Protein 4LQC (pdb70)

Foldseek 3Di:
DFAEEEAEAPVCCVPLVVLLVVLLVVVVGGYDYVVRHDAQVDDLVVSQVVVVVVHQAYEYEAEPNVVVSPHDLVCQLPVDNHYAYEYEHADLVRSCVRYVNNSPDDHHYCVVDPSNVVSVVSNVVVVVD/DFAEEEAEEVVCQVPLVVLLVVLLVVVPGGYHYPVRHDDQPDALQVSLVVGVVPHQAYEYEAEPSVCVSVHDLVSLLVLLDDCPRYAYEYEHDDLVRVVVRYVNNSPDDHHYCVVDPSNVVSVVSNVVVDPD

Solvent-accessible surface area: 13124 Å² total; per-residue (Å²): 181,77,11,0,1,0,1,0,0,85,89,9,42,154,54,8,0,71,68,0,2,63,16,0,123,124,49,58,7,127,4,40,35,101,76,12,26,1,145,89,77,36,28,1,133,178,50,6,92,107,0,27,84,82,5,55,11,0,0,1,0,0,4,74,70,1,3,66,24,144,17,69,58,190,31,2,73,39,7,75,147,86,28,33,7,0,14,16,52,3,7,39,45,40,0,107,212,84,0,68,64,7,7,90,108,138,32,34,12,2,10,90,55,16,17,126,91,0,1,121,83,2,54,65,61,32,97,83,161,140,77,10,0,0,1,0,0,0,81,91,10,34,142,58,13,0,93,74,0,4,61,17,1,127,125,70,54,6,111,3,68,32,110,58,6,6,0,106,118,78,53,35,0,134,159,42,14,77,86,0,29,83,68,1,79,39,0,0,0,0,0,2,85,71,0,2,67,27,154,23,66,66,200,30,3,59,38,7,35,64,139,157,58,74,11,28,4,0,16,15,49,2,8,42,22,24,0,119,173,75,0,77,48,1,7,98,42,142,32,27,14,4,8,95,67,15,15,97,86,0,1,130,77,3,41,77,91,34,37,93,251

GO terms:
  GO:0020002 host cell plasma membrane (C, EXP)
  GO:0141028 symbiont-mediated perturbation of host microtubule cytoskeleton (P, IMP)
  GO:0005515 protein binding (F, IPI)
  GO:0042802 identical protein binding (F, IPI)
  GO:0141028 symbiont-mediated perturbation of host microtubule cytoskeleton (P, EXP)

Organism: Brucella melitensis biotype 1 (strain ATCC 23456 / CCUG 17765 / NCTC 10094 / 16M) (NCBI:txid224914)

B-factor: mean 43.58, std 10.1, range [20.0, 100.91]

Structure (mmCIF, N/CA/C/O backbone):
data_4LQC
#
_entry.id   4LQC
#
_cell.length_a   67.450
_cell.length_b   67.300
_cell.length_c   60.310
_cell.angle_alpha   90.00
_cell.angle_beta   90.00
_cell.angle_gamma   90.00
#
_symmetry.space_group_name_H-M   'P 21 21 21'
#
loop_
_entity.id
_entity.type
_entity.pdbx_description
1 polymer TcpB
2 water water
#
loop_
_atom_site.group_PDB
_atom_site.id
_atom_site.type_symbol
_atom_site.label_atom_id
_atom_site.label_alt_id
_atom_site.label_comp_id
_atom_site.label_asym_id
_atom_site.label_entity_id
_atom_site.label_seq_id
_atom_site.pdbx_PDB_ins_code
_atom_site.Cartn_x
_atom_site.Cartn_y
_atom_site.Cartn_z
_atom_site.occupancy
_atom_site.B_iso_or_equiv
_atom_site.auth_seq_id
_atom_site.auth_comp_id
_atom_site.auth_asym_id
_atom_site.auth_atom_id
_atom_site.pdbx_PDB_model_num
ATOM 1 N N . GLU A 1 6 ? 2.432 8.595 -4.587 1.00 53.75 118 GLU A N 1
ATOM 2 C CA . GLU A 1 6 ? 1.399 7.633 -4.211 1.00 58.86 118 GLU A CA 1
ATOM 3 C C . GLU A 1 6 ? 1.119 7.640 -2.698 1.00 59.96 118 GLU A C 1
ATOM 4 O O . GLU A 1 6 ? 0.025 7.284 -2.243 1.00 59.55 118 GLU A O 1
ATOM 10 N N . TYR A 1 7 ? 2.107 8.046 -1.915 1.00 55.68 119 TYR A N 1
ATOM 11 C CA . TYR A 1 7 ? 1.915 8.167 -0.470 1.00 52.02 119 TYR A CA 1
ATOM 12 C C . TYR A 1 7 ? 2.267 9.573 -0.028 1.00 46.08 119 TYR A C 1
ATOM 13 O O . TYR A 1 7 ? 3.035 10.258 -0.694 1.00 48.34 119 TYR A O 1
ATOM 22 N N . ASP A 1 8 ? 1.691 10.021 1.082 1.00 50.38 120 ASP A N 1
ATOM 23 C CA . ASP A 1 8 ? 1.991 11.365 1.571 1.00 45.45 120 ASP A CA 1
ATOM 24 C C . ASP A 1 8 ? 3.277 11.393 2.386 1.00 45.15 120 ASP A C 1
ATOM 25 O O . ASP A 1 8 ? 4.115 12.273 2.174 1.00 44.39 120 ASP A O 1
ATOM 30 N N . PHE A 1 9 ? 3.433 10.434 3.306 1.00 42.87 121 PHE A N 1
ATOM 31 C CA . PHE A 1 9 ? 4.599 10.384 4.196 1.00 42.15 121 PHE A CA 1
ATOM 32 C C . PHE A 1 9 ? 5.067 8.965 4.449 1.00 44.75 121 PHE A C 1
ATOM 33 O O . PHE A 1 9 ? 4.266 8.026 4.446 1.00 44.74 121 PHE A O 1
ATOM 41 N N . PHE A 1 10 ? 6.369 8.816 4.668 1.00 40.75 122 PHE A N 1
ATOM 42 C CA . PHE A 1 10 ? 6.887 7.639 5.342 1.00 46.29 122 PHE A CA 1
ATOM 43 C C . PHE A 1 10 ? 7.635 8.128 6.584 1.00 43.47 122 PHE A C 1
ATOM 44 O O . PHE A 1 10 ? 8.102 9.273 6.629 1.00 41.96 122 PHE A O 1
ATOM 52 N N . ILE A 1 11 ? 7.738 7.277 7.596 1.00 41.02 123 ILE A N 1
ATOM 53 C CA . ILE A 1 11 ? 8.336 7.705 8.849 1.00 41.23 123 ILE A CA 1
ATOM 54 C C . ILE A 1 11 ? 9.526 6.859 9.191 1.00 37.76 123 ILE A C 1
ATOM 55 O O . ILE A 1 11 ? 9.388 5.697 9.558 1.00 39.64 123 ILE A O 1
ATOM 60 N N . ALA A 1 12 ? 10.701 7.454 9.080 1.00 37.12 124 ALA A N 1
ATOM 61 C CA . ALA A 1 12 ? 11.920 6.764 9.433 1.00 39.73 124 ALA A CA 1
ATOM 62 C C . ALA A 1 12 ? 12.142 6.960 10.921 1.00 37.66 124 ALA A C 1
ATOM 63 O O . ALA A 1 12 ? 12.011 8.073 11.432 1.00 39.15 124 ALA A O 1
ATOM 65 N N . HIS A 1 13 ? 12.499 5.883 11.608 1.00 38.85 125 HIS A N 1
ATOM 66 C CA . HIS A 1 13 ? 12.574 5.897 13.054 1.00 38.45 125 HIS A CA 1
ATOM 67 C C . HIS A 1 13 ? 13.439 4.761 13.551 1.00 44.79 125 HIS A C 1
ATOM 68 O O . HIS A 1 13 ? 13.669 3.783 12.838 1.00 45.06 125 HIS A O 1
ATOM 75 N N . ALA A 1 14 ? 13.907 4.892 14.787 1.00 41.79 126 ALA A N 1
ATOM 76 C CA . ALA A 1 14 ? 14.520 3.782 15.485 1.00 41.22 126 ALA A CA 1
ATOM 77 C C . ALA A 1 14 ? 13.412 2.926 16.032 1.00 45.19 126 ALA A C 1
ATOM 78 O O . ALA A 1 14 ? 12.319 3.421 16.315 1.00 47.23 126 ALA A O 1
ATOM 80 N N . ILE A 1 15 ? 13.704 1.646 16.212 1.00 47.41 127 ILE A N 1
ATOM 81 C CA . ILE A 1 15 ? 12.740 0.694 16.753 1.00 44.96 127 ILE A CA 1
ATOM 82 C C . ILE A 1 15 ? 12.169 1.131 18.103 1.00 45.18 127 ILE A C 1
ATOM 83 O O . ILE A 1 15 ? 10.997 0.913 18.394 1.00 46.54 127 ILE A O 1
ATOM 88 N N . GLU A 1 16 ? 12.997 1.762 18.921 1.00 44.12 128 GLU A N 1
ATOM 89 C CA . GLU A 1 16 ? 12.575 2.191 20.239 1.00 42.14 128 GLU A CA 1
ATOM 90 C C . GLU A 1 16 ? 11.378 3.160 20.193 1.00 45.98 128 GLU A C 1
ATOM 91 O O . GLU A 1 16 ? 10.533 3.171 21.094 1.00 41.61 128 GLU A O 1
ATOM 97 N N . ASP A 1 17 ? 11.298 3.967 19.141 1.00 46.06 129 ASP A N 1
ATOM 98 C CA . ASP A 1 17 ? 10.222 4.953 19.035 1.00 42.65 129 ASP A CA 1
ATOM 99 C C . ASP A 1 17 ? 8.946 4.390 18.394 1.00 43.63 129 ASP A C 1
ATOM 100 O O . ASP A 1 17 ? 7.895 5.035 18.433 1.00 45.75 129 ASP A O 1
ATOM 105 N N . LYS A 1 18 ? 9.031 3.185 17.834 1.00 44.17 130 LYS A N 1
ATOM 106 C CA . LYS A 1 18 ? 8.015 2.677 16.899 1.00 44.21 130 LYS A CA 1
ATOM 107 C C . LYS A 1 18 ? 6.607 2.578 17.479 1.00 46.57 130 LYS A C 1
ATOM 108 O O . LYS A 1 18 ? 5.633 3.028 16.855 1.00 43.56 130 LYS A O 1
ATOM 114 N N . GLU A 1 19 ? 6.510 1.973 18.657 1.00 41.49 131 GLU A N 1
ATOM 115 C CA . GLU A 1 19 ? 5.232 1.774 19.335 1.00 43.99 131 GLU A CA 1
ATOM 116 C C . GLU A 1 19 ? 4.847 2.969 20.215 1.00 45.01 131 GLU A C 1
ATOM 117 O O . GLU A 1 19 ? 3.809 2.954 20.882 1.00 51.47 131 GLU A O 1
ATOM 123 N N . ALA A 1 20 ? 5.691 4.000 20.211 1.00 44.54 132 ALA A N 1
ATOM 124 C CA . ALA A 1 20 ? 5.473 5.198 21.019 1.00 38.42 132 ALA A CA 1
ATOM 125 C C . ALA A 1 20 ? 5.179 6.373 20.106 1.00 38.61 132 ALA A C 1
ATOM 126 O O . ALA A 1 20 ? 4.137 6.416 19.456 1.00 41.55 132 ALA A O 1
ATOM 128 N N . PHE A 1 21 ? 6.098 7.325 20.035 1.00 37.42 133 PHE A N 1
ATOM 129 C CA . PHE A 1 21 ? 5.853 8.511 19.221 1.00 36.99 133 PHE A CA 1
ATOM 130 C C . PHE A 1 21 ? 5.423 8.199 17.782 1.00 37.59 133 PHE A C 1
ATOM 131 O O . PHE A 1 21 ? 4.531 8.862 17.248 1.00 37.71 133 PHE A O 1
ATOM 139 N N . VAL A 1 22 ? 6.046 7.200 17.161 1.00 35.44 134 VAL A N 1
ATOM 140 C CA . VAL A 1 22 ? 5.725 6.868 15.772 1.00 39.37 134 VAL A CA 1
ATOM 141 C C . VAL A 1 22 ? 4.239 6.519 15.630 1.00 39.76 134 VAL A C 1
ATOM 142 O O . VAL A 1 22 ? 3.558 7.039 14.745 1.00 36.08 134 VAL A O 1
ATOM 146 N N . GLN A 1 23 ? 3.752 5.680 16.546 1.00 39.57 135 GLN A N 1
ATOM 147 C CA . GLN A 1 23 ? 2.359 5.250 16.615 1.00 39.21 135 GLN A CA 1
ATOM 148 C C . GLN A 1 23 ? 1.410 6.433 16.738 1.00 36.85 135 GLN A C 1
ATOM 149 O O . GLN A 1 23 ? 0.382 6.489 16.074 1.00 39.56 135 GLN A O 1
ATOM 155 N N . ASP A 1 24 ? 1.754 7.367 17.615 1.00 37.49 136 ASP A N 1
ATOM 156 C CA . ASP A 1 24 ? 0.931 8.538 17.865 1.00 35.65 136 ASP A CA 1
ATOM 157 C C . ASP A 1 24 ? 0.850 9.427 16.638 1.00 36.18 136 ASP A C 1
ATOM 158 O O . ASP A 1 24 ? -0.233 9.886 16.265 1.00 38.52 136 ASP A O 1
ATOM 163 N N . LEU A 1 25 ? 1.997 9.674 16.015 1.00 35.84 137 LEU A N 1
ATOM 164 C CA . LEU A 1 25 ? 2.041 10.529 14.831 1.00 37.11 137 LEU A CA 1
ATOM 165 C C . LEU A 1 25 ? 1.236 9.923 13.675 1.00 36.75 137 LEU A C 1
ATOM 166 O O . LEU A 1 25 ? 0.448 10.621 13.025 1.00 34.48 137 LEU A O 1
ATOM 171 N N . VAL A 1 26 ? 1.426 8.623 13.442 1.00 37.10 138 VAL A N 1
ATOM 172 C CA . VAL A 1 26 ? 0.766 7.917 12.350 1.00 37.33 138 VAL A CA 1
ATOM 173 C C . VAL A 1 26 ? -0.740 8.004 12.526 1.00 40.42 138 VAL A C 1
ATOM 174 O O . VAL A 1 26 ? -1.478 8.368 11.590 1.00 40.74 138 VAL A O 1
ATOM 178 N N . ALA A 1 27 ? -1.185 7.656 13.732 1.00 39.03 139 ALA A N 1
ATOM 179 C CA . ALA A 1 27 ? -2.607 7.640 14.075 1.00 38.82 139 ALA A CA 1
ATOM 180 C C . ALA A 1 27 ? -3.240 9.005 13.838 1.00 38.50 139 ALA A C 1
ATOM 181 O O . ALA A 1 27 ? -4.311 9.115 13.217 1.00 33.71 139 ALA A O 1
ATOM 183 N N . ALA A 1 28 ? -2.565 10.039 14.343 1.00 35.28 140 ALA A N 1
ATOM 184 C CA . ALA A 1 28 ? -2.984 11.424 14.146 1.00 37.40 140 ALA A CA 1
ATOM 185 C C . ALA A 1 28 ? -3.062 11.819 12.666 1.00 37.23 140 ALA A C 1
ATOM 186 O O . ALA A 1 28 ? -4.029 12.447 12.253 1.00 38.69 140 ALA A O 1
ATOM 188 N N . LEU A 1 29 ? -2.051 11.456 11.874 1.00 34.75 141 LEU A N 1
ATOM 189 C CA . LEU A 1 29 ? -2.015 11.817 10.452 1.00 32.96 141 LEU A CA 1
ATOM 190 C C . LEU A 1 29 ? -3.062 11.068 9.618 1.00 37.75 141 LEU A C 1
ATOM 191 O O . LEU A 1 29 ? -3.696 11.650 8.727 1.00 37.41 141 LEU A O 1
ATOM 196 N N . ARG A 1 30 ? -3.253 9.786 9.909 1.00 39.60 142 ARG A N 1
ATOM 197 C CA . ARG A 1 30 ? -4.323 9.009 9.275 1.00 38.87 142 ARG A CA 1
ATOM 198 C C . ARG A 1 30 ? -5.711 9.593 9.580 1.00 38.89 142 ARG A C 1
ATOM 199 O O . ARG A 1 30 ? -6.590 9.624 8.713 1.00 40.70 142 ARG A O 1
ATOM 207 N N . ASP A 1 31 ? -5.894 10.066 10.806 1.00 38.99 143 ASP A N 1
ATOM 208 C CA . ASP A 1 31 ? -7.139 10.714 11.232 1.00 35.83 143 ASP A CA 1
ATOM 209 C C . ASP A 1 31 ? -7.509 11.895 10.340 1.00 40.44 143 ASP A C 1
ATOM 210 O O . ASP A 1 31 ? -8.700 12.170 10.115 1.00 39.37 143 ASP A O 1
ATOM 215 N N . LEU A 1 32 ? -6.483 12.594 9.853 1.00 36.35 144 LEU A N 1
ATOM 216 C CA . LEU A 1 32 ? -6.664 13.751 8.986 1.00 37.34 144 LEU A CA 1
ATOM 217 C C . LEU A 1 32 ? -6.787 13.342 7.518 1.00 36.27 144 LEU A C 1
ATOM 218 O O . LEU A 1 32 ? -6.948 14.195 6.657 1.00 36.63 144 LEU A O 1
ATOM 223 N N . GLY A 1 33 ? -6.693 12.044 7.241 1.00 37.70 145 GLY A N 1
ATOM 224 C CA . GLY A 1 33 ? -6.832 11.537 5.887 1.00 39.65 145 GLY A CA 1
ATOM 225 C C . GLY A 1 33 ? -5.542 11.395 5.079 1.00 43.62 145 GLY A C 1
ATOM 226 O O . GLY A 1 33 ? -5.596 11.155 3.871 1.00 42.06 145 GLY A O 1
ATOM 227 N N . ALA A 1 34 ? -4.390 11.532 5.733 1.00 40.46 146 ALA A N 1
ATOM 228 C CA . ALA A 1 34 ? -3.102 11.377 5.052 1.00 43.40 146 ALA A CA 1
ATOM 229 C C . ALA A 1 34 ? -2.746 9.904 4.853 1.00 45.01 146 ALA A C 1
ATOM 230 O O . ALA A 1 34 ? -3.253 9.034 5.556 1.00 43.67 146 ALA A O 1
ATOM 232 N N . LYS A 1 35 ? -1.873 9.623 3.890 1.00 47.35 147 LYS A N 1
ATOM 233 C CA . LYS A 1 35 ? -1.496 8.245 3.606 1.00 46.40 147 LYS A CA 1
ATOM 234 C C . LYS A 1 35 ? -0.060 8.023 4.007 1.00 43.74 147 LYS A C 1
ATOM 235 O O . LYS A 1 35 ? 0.831 8.674 3.478 1.00 45.71 147 LYS A O 1
ATOM 241 N N . ILE A 1 36 ? 0.151 7.077 4.917 1.00 43.91 148 ILE A N 1
ATOM 242 C CA . ILE A 1 36 ? 1.428 6.891 5.594 1.00 41.92 148 ILE A CA 1
ATOM 243 C C . ILE A 1 36 ? 1.783 5.420 5.715 1.00 43.91 148 ILE A C 1
ATOM 244 O O . ILE A 1 36 ? 0.920 4.590 5.968 1.00 47.06 148 ILE A O 1
ATOM 249 N N . PHE A 1 37 ? 3.056 5.101 5.513 1.00 46.24 149 PHE A N 1
ATOM 250 C CA . PHE A 1 37 ? 3.601 3.808 5.909 1.00 44.97 149 PHE A CA 1
ATOM 251 C C . PHE A 1 37 ? 4.864 4.037 6.733 1.00 47.95 149 PHE A C 1
ATOM 252 O O . PHE A 1 37 ? 5.523 5.074 6.616 1.00 45.63 149 PHE A O 1
ATOM 260 N N . TYR A 1 38 ? 5.192 3.078 7.586 1.00 48.32 150 TYR A N 1
ATOM 261 C CA . TYR A 1 38 ? 6.308 3.255 8.487 1.00 45.78 150 TYR A CA 1
ATOM 262 C C . TYR A 1 38 ? 6.915 1.913 8.833 1.00 47.25 150 TYR A C 1
ATOM 263 O O . TYR A 1 38 ? 8.058 1.845 9.277 1.00 49.17 150 TYR A O 1
ATOM 272 N N . ASP A 1 39 ? 6.149 0.844 8.631 1.00 44.77 151 ASP A N 1
ATOM 273 C CA . ASP A 1 39 ? 6.553 -0.471 9.123 1.00 47.15 151 ASP A CA 1
ATOM 274 C C . ASP A 1 39 ? 7.869 -0.962 8.531 1.00 52.71 151 ASP A C 1
ATOM 275 O O . ASP A 1 39 ? 8.639 -1.657 9.194 1.00 56.12 151 ASP A O 1
ATOM 280 N N . ALA A 1 40 ? 8.120 -0.599 7.280 1.00 48.13 152 ALA A N 1
ATOM 281 C CA . ALA A 1 40 ? 9.304 -1.060 6.586 1.00 52.41 152 ALA A CA 1
ATOM 282 C C . ALA A 1 40 ? 10.453 -0.081 6.781 1.00 56.46 152 ALA A C 1
ATOM 283 O O . ALA A 1 40 ? 11.507 -0.218 6.156 1.00 59.41 152 ALA A O 1
ATOM 285 N N . TYR A 1 41 ? 10.254 0.917 7.637 1.00 51.94 153 TYR A N 1
ATOM 286 C CA . TYR A 1 41 ? 11.225 2.001 7.722 1.00 48.86 153 TYR A CA 1
ATOM 287 C C . TYR A 1 41 ? 11.812 2.199 9.109 1.00 46.25 153 TYR A C 1
ATOM 288 O O . TYR A 1 41 ? 12.198 3.303 9.501 1.00 43.85 153 TYR A O 1
ATOM 297 N N . THR A 1 42 ? 11.890 1.096 9.836 1.00 47.80 154 THR A N 1
ATOM 298 C CA . THR A 1 42 ? 12.588 1.053 11.107 1.00 49.81 154 THR A CA 1
ATOM 299 C C . THR A 1 42 ? 14.073 0.960 10.796 1.00 54.43 154 THR A C 1
ATOM 300 O O . THR A 1 42 ? 14.501 0.072 10.061 1.00 56.33 154 THR A O 1
ATOM 304 N N . LEU A 1 43 ? 14.858 1.885 11.338 1.00 55.58 155 LEU A N 1
ATOM 305 C CA . LEU A 1 43 ? 16.281 1.961 11.017 1.00 53.42 155 LEU A CA 1
ATOM 306 C C . LEU A 1 43 ? 17.161 1.198 12.016 1.00 54.83 155 LEU A C 1
ATOM 307 O O . LEU A 1 43 ? 17.009 1.335 13.231 1.00 57.31 155 LEU A O 1
ATOM 312 N N . LYS A 1 44 ? 18.064 0.380 11.482 1.00 63.08 156 LYS A N 1
ATOM 313 C CA . LYS A 1 44 ? 19.101 -0.299 12.264 1.00 63.76 156 LYS A CA 1
ATOM 314 C C . LYS A 1 44 ? 20.480 0.272 11.899 1.00 63.73 156 LYS A C 1
ATOM 315 O O . LYS A 1 44 ? 20.573 1.302 11.225 1.00 63.24 156 LYS A O 1
ATOM 321 N N . VAL A 1 45 ? 21.555 -0.398 12.305 1.00 69.13 157 VAL A N 1
ATOM 322 C CA . VAL A 1 45 ? 22.885 0.208 12.155 1.00 66.16 157 VAL A CA 1
ATOM 323 C C . VAL A 1 45 ? 23.547 0.037 10.787 1.00 62.76 157 VAL A C 1
ATOM 324 O O . VAL A 1 45 ? 24.248 0.940 10.314 1.00 63.10 157 VAL A O 1
ATOM 328 N N . GLY A 1 46 ? 23.346 -1.111 10.151 1.00 61.49 158 GLY A N 1
ATOM 329 C CA . GLY A 1 46 ? 23.943 -1.330 8.844 1.00 63.37 158 GLY A CA 1
ATOM 330 C C . GLY A 1 46 ? 23.492 -0.277 7.844 1.00 67.74 158 GLY A C 1
ATOM 331 O O . GLY A 1 46 ? 24.305 0.260 7.077 1.00 61.00 158 GLY A O 1
ATOM 332 N N . ASP A 1 47 ? 22.192 0.034 7.912 1.00 65.26 159 ASP A N 1
ATOM 333 C CA . ASP A 1 47 ? 21.458 0.824 6.923 1.00 59.05 159 ASP A CA 1
ATOM 334 C C . ASP A 1 47 ? 22.143 2.121 6.489 1.00 61.51 159 ASP A C 1
ATOM 335 O O . ASP A 1 47 ? 22.772 2.808 7.296 1.00 63.95 159 ASP A O 1
ATOM 340 N N . SER A 1 48 ? 22.018 2.440 5.203 1.00 59.46 160 SER A N 1
ATOM 341 C CA . SER A 1 48 ? 22.539 3.688 4.652 1.00 57.46 160 SER A CA 1
ATOM 342 C C . SER A 1 48 ? 21.442 4.738 4.606 1.00 65.02 160 SER A C 1
ATOM 343 O O . SER A 1 48 ? 20.638 4.764 3.673 1.00 65.54 160 SER A O 1
ATOM 346 N N . LEU A 1 49 ? 21.423 5.595 5.622 1.00 63.87 161 LEU A N 1
ATOM 347 C CA . LEU A 1 49 ? 20.369 6.582 5.836 1.00 58.19 161 LEU A CA 1
ATOM 348 C C . LEU A 1 49 ? 19.885 7.263 4.559 1.00 59.53 161 LEU A C 1
ATOM 349 O O . LEU A 1 49 ? 18.682 7.459 4.379 1.00 61.10 161 LEU A O 1
ATOM 354 N N . ARG A 1 50 ? 20.815 7.620 3.674 1.00 63.62 162 ARG A N 1
ATOM 355 C CA . ARG A 1 50 ? 20.451 8.215 2.386 1.00 59.70 162 ARG A CA 1
ATOM 356 C C . ARG A 1 50 ? 19.703 7.217 1.508 1.00 56.32 162 ARG A C 1
ATOM 357 O O . ARG A 1 50 ? 18.741 7.583 0.838 1.00 60.95 162 ARG A O 1
ATOM 365 N N . ARG A 1 51 ? 20.137 5.960 1.514 1.00 55.65 163 ARG A N 1
ATOM 366 C CA . ARG A 1 51 ? 19.479 4.936 0.707 1.00 59.43 163 ARG A CA 1
ATOM 367 C C . ARG A 1 51 ? 18.046 4.723 1.184 1.00 60.82 163 ARG A C 1
ATOM 368 O O . ARG A 1 51 ? 17.104 4.804 0.390 1.00 55.83 163 ARG A O 1
ATOM 376 N N . LYS A 1 52 ? 17.893 4.443 2.478 1.00 61.76 164 LYS A N 1
ATOM 377 C CA . LYS A 1 52 ? 16.576 4.230 3.079 1.00 55.88 164 LYS A CA 1
ATOM 378 C C . LYS A 1 52 ? 15.632 5.385 2.770 1.00 55.94 164 LYS A C 1
ATOM 379 O O . LYS A 1 52 ? 14.470 5.169 2.428 1.00 56.32 164 LYS A O 1
ATOM 385 N N . ILE A 1 53 ? 16.140 6.611 2.863 1.00 55.96 165 ILE A N 1
ATOM 386 C CA . ILE A 1 53 ? 15.317 7.787 2.587 1.00 55.65 165 ILE A CA 1
ATOM 387 C C . ILE A 1 53 ? 14.906 7.899 1.110 1.00 54.69 165 ILE A C 1
ATOM 388 O O . ILE A 1 53 ? 13.737 8.154 0.802 1.00 55.51 165 ILE A O 1
ATOM 393 N N . ASP A 1 54 ? 15.857 7.710 0.198 1.00 58.72 166 ASP A N 1
ATOM 394 C CA . ASP A 1 54 ? 15.552 7.758 -1.236 1.00 55.65 166 ASP A CA 1
ATOM 395 C C . ASP A 1 54 ? 14.566 6.662 -1.626 1.00 56.42 166 ASP A C 1
ATOM 396 O O . ASP A 1 54 ? 13.632 6.888 -2.409 1.00 55.23 166 ASP A O 1
ATOM 401 N N . GLN A 1 55 ? 14.774 5.482 -1.052 1.00 53.46 167 GLN A N 1
ATOM 402 C CA . GLN A 1 55 ? 13.879 4.352 -1.240 1.00 54.47 167 GLN A CA 1
ATOM 403 C C . GLN A 1 55 ? 12.430 4.709 -0.869 1.00 57.42 167 GLN A C 1
ATOM 404 O O . GLN A 1 55 ? 11.477 4.262 -1.517 1.00 55.46 167 GLN A O 1
ATOM 410 N N . GLY A 1 56 ? 12.272 5.534 0.164 1.00 57.46 168 GLY A N 1
ATOM 411 C CA . GLY A 1 56 ? 10.957 5.958 0.606 1.00 52.02 168 GLY A CA 1
ATOM 412 C C . GLY A 1 56 ? 10.420 7.133 -0.190 1.00 50.97 168 GLY A C 1
ATOM 413 O O . GLY A 1 56 ? 9.212 7.266 -0.383 1.00 52.00 168 GLY A O 1
ATOM 414 N N 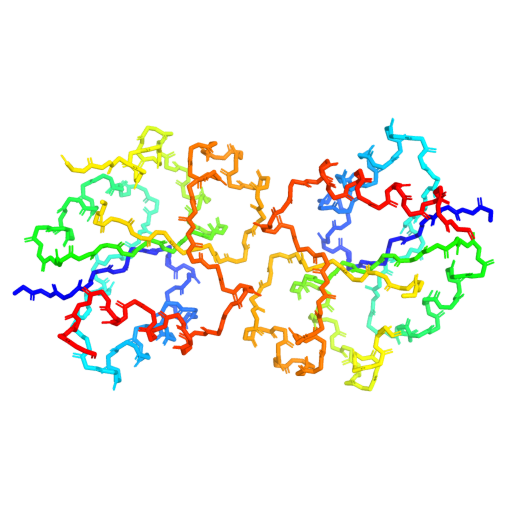. LEU A 1 57 ? 11.323 7.988 -0.652 1.00 50.02 169 LEU A N 1
ATOM 415 C CA . LEU A 1 57 ? 10.943 9.158 -1.435 1.00 51.93 169 LEU A CA 1
ATOM 416 C C . LEU A 1 57 ? 10.480 8.790 -2.846 1.00 54.22 169 LEU A C 1
ATOM 417 O O . LEU A 1 57 ? 9.934 9.632 -3.571 1.00 51.76 169 LEU A O 1
ATOM 422 N N . ALA A 1 58 ? 10.695 7.536 -3.236 1.00 52.78 170 ALA A N 1
ATOM 423 C CA . ALA A 1 58 ? 10.300 7.082 -4.563 1.00 56.59 170 ALA A CA 1
ATOM 424 C C . ALA A 1 58 ? 8.831 6.694 -4.545 1.00 58.34 170 ALA A C 1
ATOM 425 O O . ALA A 1 58 ? 8.151 6.707 -5.572 1.00 59.69 170 ALA A O 1
ATOM 427 N N . ASN A 1 59 ? 8.349 6.361 -3.354 1.00 59.22 171 ASN A N 1
ATOM 428 C CA . ASN A 1 59 ? 6.998 5.850 -3.173 1.00 56.02 171 ASN A CA 1
ATOM 429 C C . ASN A 1 59 ? 6.114 6.791 -2.363 1.00 54.65 171 ASN A C 1
ATOM 430 O O . ASN A 1 59 ? 4.964 6.480 -2.074 1.00 54.79 171 ASN A O 1
ATOM 435 N N . SER A 1 60 ? 6.651 7.950 -2.008 1.00 55.12 172 SER A N 1
ATOM 436 C CA . SER A 1 60 ? 5.990 8.816 -1.049 1.00 50.12 172 SER A CA 1
ATOM 437 C C . SER A 1 60 ? 6.375 10.269 -1.267 1.00 45.10 172 SER A C 1
ATOM 438 O O . SER A 1 60 ? 7.544 10.573 -1.441 1.00 46.02 172 SER A O 1
ATOM 441 N N . LYS A 1 61 ? 5.400 11.171 -1.235 1.00 43.23 173 LYS A N 1
ATOM 442 C CA . LYS A 1 61 ? 5.689 12.592 -1.411 1.00 44.78 173 LYS A CA 1
ATOM 443 C C . LYS A 1 61 ? 6.753 13.115 -0.444 1.00 50.26 173 LYS A C 1
ATOM 444 O O . LYS A 1 61 ? 7.748 13.690 -0.876 1.00 50.87 173 LYS A O 1
ATOM 450 N N . PHE A 1 62 ? 6.541 12.915 0.857 1.00 46.47 174 PHE A N 1
ATOM 451 C CA . PHE A 1 62 ? 7.470 13.404 1.872 1.00 43.93 174 PHE A CA 1
ATOM 452 C C . PHE A 1 62 ? 7.983 12.282 2.761 1.00 47.12 174 PHE A C 1
ATOM 453 O O . PHE A 1 62 ? 7.430 11.176 2.780 1.00 45.63 174 PHE A O 1
ATOM 461 N N . GLY A 1 63 ? 9.033 12.588 3.516 1.00 41.19 175 GLY A N 1
ATOM 462 C CA . GLY A 1 63 ? 9.608 11.640 4.446 1.00 39.80 175 GLY A CA 1
ATOM 463 C C . GLY A 1 63 ? 9.890 12.303 5.773 1.00 41.78 175 GLY A C 1
ATOM 464 O O . GLY A 1 63 ? 10.429 13.409 5.822 1.00 43.18 175 GLY A O 1
ATOM 465 N N . ILE A 1 64 ? 9.513 11.623 6.851 1.00 41.12 176 ILE A N 1
ATOM 466 C CA . ILE A 1 64 ? 9.724 12.120 8.195 1.00 36.37 176 ILE A CA 1
ATOM 467 C C . ILE A 1 64 ? 10.839 11.308 8.846 1.00 37.59 176 ILE A C 1
ATOM 468 O O . ILE A 1 64 ? 10.875 10.082 8.716 1.00 38.96 176 ILE A O 1
ATOM 473 N N . VAL A 1 65 ? 11.754 11.983 9.539 1.00 37.42 177 VAL A N 1
ATOM 474 C CA . VAL A 1 65 ? 12.770 11.293 10.327 1.00 35.31 177 VAL A CA 1
ATOM 475 C C . VAL A 1 65 ? 12.626 11.689 11.788 1.00 34.71 177 VAL A C 1
ATOM 476 O O . VAL A 1 65 ? 12.738 12.872 12.121 1.00 35.72 177 VAL A O 1
ATOM 480 N N . VAL A 1 66 ? 12.376 10.717 12.663 1.00 31.51 178 VAL A N 1
ATOM 481 C CA . VAL A 1 66 ? 12.215 11.028 14.086 1.00 33.31 178 VAL A CA 1
ATOM 482 C C . VAL A 1 66 ? 13.564 11.137 14.769 1.00 30.85 178 VAL A C 1
ATOM 483 O O . VAL A 1 66 ? 14.197 10.119 15.083 1.00 29.76 178 VAL A O 1
ATOM 487 N N . LEU A 1 67 ? 14.009 12.375 14.975 1.00 30.77 179 LEU A N 1
ATOM 488 C CA . LEU A 1 67 ? 15.311 12.631 15.577 1.00 30.74 179 LEU A CA 1
ATOM 489 C C . LEU A 1 67 ? 15.213 12.546 17.098 1.00 34.29 179 LEU A C 1
ATOM 490 O O . LEU A 1 67 ? 15.130 13.570 17.784 1.00 33.03 179 LEU A O 1
ATOM 495 N N . SER A 1 68 ? 15.198 11.318 17.616 1.00 33.95 180 SER A N 1
ATOM 496 C CA . SER A 1 68 ? 15.275 11.079 19.062 1.00 37.87 180 SER A CA 1
ATOM 497 C C . SER A 1 68 ? 16.664 10.588 19.491 1.00 41.81 180 SER A C 1
ATOM 498 O O . SER A 1 68 ? 17.570 10.410 18.659 1.00 38.23 180 SER A O 1
ATOM 501 N N . GLU A 1 69 ? 16.824 10.359 20.792 1.00 36.74 181 GLU A N 1
ATOM 502 C CA . GLU A 1 69 ? 18.079 9.827 21.315 1.00 43.30 181 GLU A CA 1
ATOM 503 C C . GLU A 1 69 ? 18.351 8.417 20.775 1.00 41.58 181 GLU A C 1
ATOM 504 O O . GLU A 1 69 ? 19.498 8.026 20.555 1.00 38.98 181 GLU A O 1
ATOM 510 N N . HIS A 1 70 ? 17.286 7.668 20.536 1.00 41.68 182 HIS A N 1
ATOM 511 C CA . HIS A 1 70 ? 17.407 6.319 20.005 1.00 37.35 182 HIS A CA 1
ATOM 512 C C . HIS A 1 70 ? 17.759 6.299 18.520 1.00 39.62 182 HIS A C 1
ATOM 513 O O . HIS A 1 70 ? 18.308 5.322 18.028 1.00 42.99 182 HIS A O 1
ATOM 520 N N . PHE A 1 71 ? 17.426 7.370 17.804 1.00 39.86 183 PHE A N 1
ATOM 521 C CA . PHE A 1 71 ? 17.898 7.549 16.441 1.00 40.58 183 PHE A CA 1
ATOM 522 C C . PHE A 1 71 ? 19.403 7.825 16.448 1.00 40.75 183 PHE A C 1
ATOM 523 O O . PHE A 1 71 ? 20.144 7.260 15.652 1.00 42.94 183 PHE A O 1
ATOM 531 N N . PHE A 1 72 ? 19.858 8.690 17.350 1.00 43.17 184 PHE A N 1
ATOM 532 C CA . PHE A 1 72 ? 21.268 9.082 17.353 1.00 42.43 184 PHE A CA 1
ATOM 533 C C . PHE A 1 72 ? 22.163 7.968 17.868 1.00 42.52 184 PHE A C 1
ATOM 534 O O . PHE A 1 72 ? 23.336 7.889 17.493 1.00 46.54 184 PHE A O 1
ATOM 542 N N . SER A 1 73 ? 21.588 7.090 18.688 1.00 41.95 185 SER A N 1
ATOM 543 C CA . SER A 1 73 ? 22.315 5.964 19.282 1.00 41.39 185 SER A CA 1
ATOM 544 C C . SER A 1 73 ? 22.676 4.865 18.274 1.00 47.57 185 SER A C 1
ATOM 545 O O . SER A 1 73 ? 23.345 3.891 18.634 1.00 46.14 185 SER A O 1
ATOM 548 N N . LYS A 1 74 ? 22.209 5.000 17.033 1.00 43.63 186 LYS A N 1
ATOM 549 C CA . LYS A 1 74 ? 22.521 4.024 15.986 1.00 48.26 186 LYS A CA 1
ATOM 550 C C . LYS A 1 74 ? 23.836 4.339 15.264 1.00 52.95 186 LYS A C 1
ATOM 551 O O . LYS A 1 74 ? 24.200 3.651 14.307 1.00 57.06 186 LYS A O 1
ATOM 557 N N . GLN A 1 75 ? 24.531 5.382 15.720 1.00 50.66 187 GLN A N 1
ATOM 558 C CA . GLN A 1 75 ? 25.881 5.701 15.260 1.00 50.37 187 GLN A CA 1
ATOM 559 C C . GLN A 1 75 ? 25.961 5.954 13.765 1.00 54.49 187 GLN A C 1
ATOM 560 O O . GLN A 1 75 ? 26.783 5.369 13.073 1.00 54.75 187 GLN A O 1
ATOM 566 N N . TRP A 1 76 ? 25.089 6.825 13.271 1.00 54.57 188 TRP A N 1
ATOM 567 C CA . TRP A 1 76 ? 25.090 7.186 11.870 1.00 48.65 188 TRP A CA 1
ATOM 568 C C . TRP A 1 76 ? 26.377 7.921 11.547 1.00 53.07 188 TRP A C 1
ATOM 569 O O . TRP A 1 76 ? 26.892 8.663 12.385 1.00 55.15 188 TRP A O 1
ATOM 580 N N . PRO A 1 77 ? 26.908 7.696 10.335 1.00 50.72 189 PRO A N 1
ATOM 581 C CA . PRO A 1 77 ? 28.054 8.427 9.790 1.00 48.39 189 PRO A CA 1
ATOM 582 C C . PRO A 1 77 ? 27.762 9.920 9.762 1.00 49.11 189 PRO A C 1
ATOM 583 O O . PRO A 1 77 ? 26.686 10.330 9.336 1.00 53.18 189 PRO A O 1
ATOM 587 N N . ALA A 1 78 ? 28.725 10.721 10.193 1.00 44.96 190 ALA A N 1
ATOM 588 C CA . ALA A 1 78 ? 28.549 12.160 10.299 1.00 45.30 190 ALA A CA 1
ATOM 589 C C . ALA A 1 78 ? 28.092 12.831 9.006 1.00 50.42 190 ALA A C 1
ATOM 590 O O . ALA A 1 78 ? 27.320 13.794 9.050 1.00 52.13 190 ALA A O 1
ATOM 592 N N . ARG A 1 79 ? 28.566 12.332 7.863 1.00 56.33 191 ARG A N 1
ATOM 593 C CA . ARG A 1 79 ? 28.237 12.926 6.558 1.00 58.82 191 ARG A CA 1
ATOM 594 C C . ARG A 1 79 ? 26.754 12.785 6.232 1.00 53.06 191 ARG A C 1
ATOM 595 O O . ARG A 1 79 ? 26.122 13.710 5.704 1.00 51.19 191 ARG A O 1
ATOM 603 N N . GLU A 1 80 ? 26.200 11.623 6.559 1.00 55.37 192 GLU A N 1
ATOM 604 C CA . GLU A 1 80 ? 24.773 11.389 6.363 1.00 53.12 192 GLU A CA 1
ATOM 605 C C . GLU A 1 80 ? 23.929 12.272 7.288 1.00 50.58 192 GLU A C 1
ATOM 606 O O . GLU A 1 80 ? 22.852 12.723 6.909 1.00 50.36 192 GLU A O 1
ATOM 612 N N . LEU A 1 81 ? 24.437 12.540 8.489 1.00 49.18 193 LEU A N 1
ATOM 613 C CA . LEU A 1 81 ? 23.750 13.426 9.413 1.00 45.00 193 LEU A CA 1
ATOM 614 C C . LEU A 1 81 ? 23.807 14.885 8.963 1.00 45.64 193 LEU A C 1
ATOM 615 O O . LEU A 1 81 ? 22.802 15.605 9.038 1.00 44.84 193 LEU A O 1
ATOM 620 N N . ASP A 1 82 ? 24.980 15.320 8.504 1.00 49.77 194 ASP A N 1
ATOM 621 C CA . ASP A 1 82 ? 25.190 16.714 8.092 1.00 49.84 194 ASP A CA 1
ATOM 622 C C . ASP A 1 82 ? 24.397 17.052 6.830 1.00 46.74 194 ASP A C 1
ATOM 623 O O . ASP A 1 82 ? 23.990 18.202 6.620 1.00 40.81 194 ASP A O 1
ATOM 628 N N . GLY A 1 83 ? 24.187 16.049 5.988 1.00 44.77 195 GLY A N 1
ATOM 629 C CA . GLY A 1 83 ? 23.422 16.254 4.777 1.00 47.89 195 GLY A CA 1
ATOM 630 C C . GLY A 1 83 ? 22.077 15.574 4.875 1.00 51.64 195 GLY A C 1
ATOM 631 O O . GLY A 1 83 ? 21.596 15.007 3.899 1.00 49.70 195 GLY A O 1
ATOM 632 N N . LEU A 1 84 ? 21.473 15.617 6.059 1.00 49.56 196 LEU A N 1
ATOM 633 C CA . LEU A 1 84 ? 20.211 14.930 6.258 1.00 47.88 196 LEU A CA 1
ATOM 634 C C . LEU A 1 84 ? 19.150 15.564 5.386 1.00 50.07 196 LEU A C 1
ATOM 635 O O . LEU A 1 84 ? 18.455 14.864 4.652 1.00 56.56 196 LEU A O 1
ATOM 640 N N . THR A 1 85 ? 19.030 16.887 5.453 1.00 47.33 197 THR A N 1
ATOM 641 C CA . THR A 1 85 ? 18.066 17.589 4.605 1.00 55.29 197 THR A CA 1
ATOM 642 C C . THR A 1 85 ? 18.722 18.124 3.329 1.00 62.08 197 THR A C 1
ATOM 643 O O . THR A 1 85 ? 18.084 18.180 2.277 1.00 66.83 197 THR A O 1
ATOM 647 N N . THR A 1 93 ? 12.442 21.162 1.916 1.00 59.39 205 THR A N 1
ATOM 648 C CA . THR A 1 93 ? 12.198 20.388 0.701 1.00 58.34 205 THR A CA 1
ATOM 649 C C . THR A 1 93 ? 11.350 19.138 0.991 1.00 57.65 205 THR A C 1
ATOM 650 O O . THR A 1 93 ? 10.154 19.258 1.278 1.00 58.07 205 THR A O 1
ATOM 654 N N . ARG A 1 94 ? 11.960 17.950 0.940 1.00 52.63 206 ARG A N 1
ATOM 655 C CA . ARG A 1 94 ? 11.179 16.705 1.016 1.00 57.56 206 ARG A CA 1
ATOM 656 C C . ARG A 1 94 ? 11.457 15.765 2.201 1.00 55.13 206 ARG A C 1
ATOM 657 O O . ARG A 1 94 ? 10.712 14.804 2.433 1.00 50.25 206 ARG A O 1
ATOM 665 N N . ILE A 1 95 ? 12.529 16.048 2.934 1.00 52.58 207 ILE A N 1
ATOM 666 C CA . ILE A 1 95 ? 12.849 15.338 4.162 1.00 51.16 207 ILE A CA 1
ATOM 667 C C . ILE A 1 95 ? 12.566 16.239 5.376 1.00 50.52 207 ILE A C 1
ATOM 668 O O . ILE A 1 95 ? 13.043 17.376 5.446 1.00 48.38 207 ILE A O 1
ATOM 673 N N . LEU A 1 96 ? 11.781 15.737 6.325 1.00 44.49 208 LEU A N 1
ATOM 674 C CA . LEU A 1 96 ? 11.344 16.554 7.452 1.00 43.02 208 LEU A CA 1
ATOM 675 C C . LEU A 1 96 ? 11.700 15.894 8.778 1.00 41.12 208 LEU A C 1
ATOM 676 O O . LEU A 1 96 ? 10.978 15.029 9.260 1.00 41.66 208 LEU A O 1
ATOM 681 N N . PRO A 1 97 ? 12.828 16.284 9.368 1.00 39.75 209 PRO A N 1
ATOM 682 C CA . PRO A 1 97 ? 13.135 15.702 10.675 1.00 38.43 209 PRO A CA 1
ATOM 683 C C . PRO A 1 97 ? 12.243 16.287 11.742 1.00 35.72 209 PRO A C 1
ATOM 684 O O . PRO A 1 97 ? 11.821 17.442 11.640 1.00 39.27 209 PRO A O 1
ATOM 688 N N . ILE A 1 98 ? 11.922 15.479 12.740 1.00 33.00 210 ILE A N 1
ATOM 689 C CA . ILE A 1 98 ? 11.223 15.971 13.915 1.00 32.02 210 ILE A CA 1
ATOM 690 C C . ILE A 1 98 ? 12.083 15.670 15.122 1.00 31.03 210 ILE A C 1
ATOM 691 O O . ILE A 1 98 ? 12.433 14.514 15.356 1.00 30.48 210 ILE A O 1
ATOM 696 N N . TRP A 1 99 ? 12.447 16.704 15.876 1.00 34.60 211 TRP A N 1
ATOM 697 C CA . TRP A 1 99 ? 13.177 16.509 17.128 1.00 32.08 211 TRP A CA 1
ATOM 698 C C . TRP A 1 99 ? 12.229 15.896 18.156 1.00 33.81 211 TRP A C 1
ATOM 699 O O . TRP A 1 99 ? 11.107 16.377 18.332 1.00 34.40 211 TRP A O 1
ATOM 710 N N . HIS A 1 100 ? 12.668 14.837 18.832 1.00 33.01 212 HIS A N 1
ATOM 711 C CA . HIS A 1 100 ? 11.831 14.189 19.837 1.00 31.51 212 HIS A CA 1
ATOM 712 C C . HIS A 1 100 ? 12.640 13.826 21.064 1.00 33.16 212 HIS A C 1
ATOM 713 O O . HIS A 1 100 ? 13.494 12.946 21.004 1.00 34.32 212 HIS A O 1
ATOM 720 N N . LYS A 1 101 ? 12.383 14.532 22.162 1.00 31.77 213 LYS A N 1
ATOM 721 C CA . LYS A 1 101 ? 13.008 14.234 23.444 1.00 29.95 213 LYS A CA 1
ATOM 722 C C . LYS A 1 101 ? 14.531 14.273 23.419 1.00 32.14 213 LYS A C 1
ATOM 723 O O . LYS A 1 101 ? 15.201 13.410 24.004 1.00 34.48 213 LYS A O 1
ATOM 729 N N . VAL A 1 102 ? 15.075 15.289 22.754 1.00 32.46 214 VAL A N 1
ATOM 730 C CA . VAL A 1 102 ? 16.519 15.492 22.708 1.00 27.42 214 VAL A CA 1
ATOM 731 C C . VAL A 1 102 ? 16.857 16.913 23.134 1.00 27.36 214 VAL A C 1
ATOM 732 O O . VAL A 1 102 ? 16.011 17.792 23.129 1.00 31.66 214 VAL A O 1
ATOM 736 N N . SER A 1 103 ? 18.102 17.151 23.507 1.00 35.00 215 SER A N 1
ATOM 737 C CA . SER A 1 103 ? 18.525 18.517 23.780 1.00 32.79 215 SER A CA 1
ATOM 738 C C . SER A 1 103 ? 19.337 19.032 22.601 1.00 32.89 215 SER A C 1
ATOM 739 O O . SER A 1 103 ? 19.765 18.257 21.727 1.00 29.28 215 SER A O 1
ATOM 742 N N . TYR A 1 104 ? 19.530 20.344 22.569 1.00 31.34 216 TYR A N 1
ATOM 743 C CA . TYR A 1 104 ? 20.369 20.963 21.552 1.00 35.88 216 TYR A CA 1
ATOM 744 C C . TYR A 1 104 ? 21.825 20.517 21.702 1.00 39.17 216 TYR A C 1
ATOM 745 O O . TYR A 1 104 ? 22.474 20.194 20.710 1.00 39.44 216 TYR A O 1
ATOM 754 N N . ASP A 1 105 ? 22.330 20.508 22.935 1.00 35.01 217 ASP A N 1
ATOM 755 C CA . ASP A 1 105 ? 23.697 20.061 23.200 1.00 36.27 217 ASP A CA 1
ATOM 756 C C . ASP A 1 105 ? 23.884 18.627 22.714 1.00 37.60 217 ASP A C 1
ATOM 757 O O . ASP A 1 105 ? 24.913 18.283 22.125 1.00 37.82 217 ASP A O 1
ATOM 762 N N . GLU A 1 106 ? 22.876 17.799 22.966 1.00 36.49 218 GLU A N 1
ATOM 763 C CA . GLU A 1 106 ? 22.880 16.394 22.547 1.00 37.31 218 GLU A CA 1
ATOM 764 C C . GLU A 1 106 ? 22.965 16.216 21.021 1.00 36.85 218 GLU A C 1
ATOM 765 O O . GLU A 1 106 ? 23.798 15.461 20.520 1.00 41.19 218 GLU A O 1
ATOM 771 N N . VAL A 1 107 ? 22.096 16.897 20.280 1.00 37.93 219 VAL A N 1
ATOM 772 C CA . VAL A 1 107 ? 22.104 16.789 18.823 1.00 35.50 219 VAL A CA 1
ATOM 773 C C . VAL A 1 107 ? 23.411 17.330 18.278 1.00 34.91 219 VAL A C 1
ATOM 774 O O . VAL A 1 107 ? 23.990 16.785 17.344 1.00 36.65 219 VAL A O 1
ATOM 778 N N . ARG A 1 108 ? 23.881 18.402 18.882 1.00 34.83 220 ARG A N 1
ATOM 779 C CA . ARG A 1 108 ? 25.055 19.083 18.386 1.00 38.68 220 ARG A CA 1
ATOM 780 C C . ARG A 1 108 ? 26.294 18.175 18.432 1.00 39.02 220 ARG A C 1
ATOM 781 O O . ARG A 1 108 ? 27.197 18.294 17.593 1.00 41.32 220 ARG A O 1
ATOM 789 N N . ARG A 1 109 ? 26.314 17.244 19.384 1.00 36.55 221 ARG A N 1
ATOM 790 C CA . ARG A 1 109 ? 27.427 16.308 19.524 1.00 35.13 221 ARG A CA 1
ATOM 791 C C . ARG A 1 109 ? 27.501 15.314 18.369 1.00 40.04 221 ARG A C 1
ATOM 792 O O . ARG A 1 109 ? 28.515 14.642 18.186 1.00 40.61 221 ARG A O 1
ATOM 800 N N . PHE A 1 110 ? 26.429 15.193 17.602 1.00 36.29 222 PHE A N 1
ATOM 801 C CA . PHE A 1 110 ? 26.431 14.258 16.469 1.00 36.56 222 PHE A CA 1
ATOM 802 C C . PHE A 1 110 ? 26.596 15.002 15.140 1.00 38.34 222 PHE A C 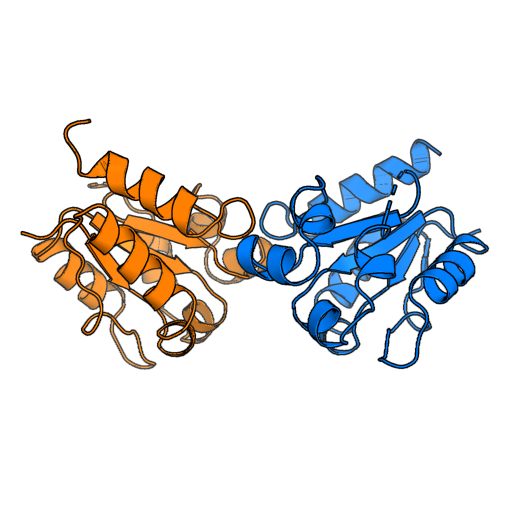1
ATOM 803 O O . PHE A 1 110 ? 27.248 14.518 14.200 1.00 36.59 222 PHE A O 1
ATOM 811 N N . SER A 1 111 ? 26.012 16.197 15.085 1.00 39.97 223 SER A N 1
ATOM 812 C CA . SER A 1 111 ? 26.031 17.022 13.892 1.00 38.21 223 SER A CA 1
ATOM 813 C C . SER A 1 111 ? 25.653 18.456 14.245 1.00 38.31 223 SER A C 1
ATOM 814 O O . SER A 1 111 ? 24.480 18.751 14.479 1.00 39.21 223 SER A O 1
ATOM 817 N N . PRO A 1 112 ? 26.649 19.353 14.319 1.00 38.68 224 PRO A N 1
ATOM 818 C CA . PRO A 1 112 ? 26.396 20.777 14.594 1.00 40.93 224 PRO A CA 1
ATOM 819 C C . PRO A 1 112 ? 25.482 21.427 13.549 1.00 47.53 224 PRO A C 1
ATOM 820 O O . PRO A 1 112 ? 24.765 22.388 13.866 1.00 48.10 224 PRO A O 1
ATOM 824 N N . SER A 1 113 ? 25.493 20.909 12.323 1.00 44.12 225 SER A N 1
ATOM 825 C CA . SER A 1 113 ? 24.597 21.421 11.286 1.00 44.96 225 SER A CA 1
ATOM 826 C C . SER A 1 113 ? 23.154 21.056 11.578 1.00 41.91 225 SER A C 1
ATOM 827 O O . SER A 1 113 ? 22.271 21.918 11.592 1.00 40.06 225 SER A O 1
ATOM 830 N N . LEU A 1 114 ? 22.933 19.770 11.821 1.00 38.92 226 LEU A N 1
ATOM 831 C CA . LEU A 1 114 ? 21.619 19.250 12.149 1.00 37.66 226 LEU A CA 1
ATOM 832 C C . LEU A 1 114 ? 20.986 19.947 13.352 1.00 42.35 226 LEU A C 1
ATOM 833 O O . LEU A 1 114 ? 19.761 20.130 13.401 1.00 41.18 226 LEU A O 1
ATOM 838 N N . ALA A 1 115 ? 21.810 20.343 14.318 1.00 39.09 227 ALA A N 1
ATOM 839 C CA . ALA A 1 115 ? 21.282 20.967 15.533 1.00 40.05 227 ALA A CA 1
ATOM 840 C C . ALA A 1 115 ? 20.878 22.414 15.301 1.00 41.68 227 ALA A C 1
ATOM 841 O O . ALA A 1 115 ? 20.019 22.936 16.015 1.00 44.25 227 ALA A O 1
ATOM 843 N N . ASP A 1 116 ? 21.490 23.055 14.306 1.00 41.20 228 ASP A N 1
ATOM 844 C CA . ASP A 1 116 ? 21.199 24.459 14.007 1.00 42.93 228 ASP A CA 1
ATOM 845 C C . ASP A 1 116 ? 20.091 24.633 12.957 1.00 49.48 228 ASP A C 1
ATOM 846 O O . ASP A 1 116 ? 19.581 25.739 12.739 1.00 48.20 228 ASP A O 1
ATOM 851 N N . LYS A 1 117 ? 19.714 23.529 12.320 1.00 48.62 229 LYS A N 1
ATOM 852 C CA . LYS A 1 117 ? 18.674 23.535 11.304 1.00 45.64 229 LYS A CA 1
ATOM 853 C C . LYS A 1 117 ? 17.300 23.612 11.952 1.00 49.42 229 LYS A C 1
ATOM 854 O O . LYS A 1 117 ? 16.989 22.811 12.830 1.00 45.21 229 LYS A O 1
ATOM 860 N N . VAL A 1 118 ? 16.478 24.563 11.514 1.00 46.02 230 VAL A N 1
ATOM 861 C CA . VAL A 1 118 ? 15.120 24.664 12.015 1.00 41.16 230 VAL A CA 1
ATOM 862 C C . VAL A 1 118 ? 14.330 23.431 11.590 1.00 43.43 230 VAL A C 1
ATOM 863 O O . VAL A 1 118 ? 14.346 23.029 10.420 1.00 43.10 230 VAL A O 1
ATOM 867 N N . ALA A 1 119 ? 13.643 22.825 12.550 1.00 37.70 231 ALA A N 1
ATOM 868 C CA . ALA A 1 119 ? 12.898 21.608 12.278 1.00 35.94 231 ALA A CA 1
ATOM 869 C C . ALA A 1 119 ? 11.754 21.519 13.252 1.00 34.89 231 ALA A C 1
ATOM 870 O O . ALA A 1 119 ? 11.741 22.231 14.259 1.00 34.03 231 ALA A O 1
ATOM 872 N N . LEU A 1 120 ? 10.807 20.625 12.975 1.00 33.69 232 LEU A N 1
ATOM 873 C CA . LEU A 1 120 ? 9.714 20.375 13.911 1.00 33.96 232 LEU A CA 1
ATOM 874 C C . LEU A 1 120 ? 10.270 19.822 15.213 1.00 36.05 232 LEU A C 1
ATOM 875 O O . LEU A 1 120 ? 11.347 19.213 15.228 1.00 32.90 232 LEU A O 1
ATOM 880 N N . ASN A 1 121 ? 9.524 20.017 16.296 1.00 32.51 233 ASN A N 1
ATOM 881 C CA . ASN A 1 121 ? 10.029 19.757 17.637 1.00 32.60 233 ASN A CA 1
ATOM 882 C C . ASN A 1 121 ? 8.855 19.405 18.533 1.00 31.68 233 ASN A C 1
ATOM 883 O O . ASN A 1 121 ? 7.965 20.227 18.726 1.00 36.83 233 ASN A O 1
ATOM 888 N N . THR A 1 122 ? 8.831 18.198 19.085 1.00 32.81 234 THR A N 1
ATOM 889 C CA . THR A 1 122 ? 7.649 17.775 19.846 1.00 35.92 234 THR A CA 1
ATOM 890 C C . THR A 1 122 ? 7.501 18.425 21.222 1.00 37.12 234 THR A C 1
ATOM 891 O O . THR A 1 122 ? 6.455 18.265 21.865 1.00 37.71 234 THR A O 1
ATOM 895 N N . SER A 1 123 ? 8.540 19.118 21.693 1.00 36.94 235 SER A N 1
ATOM 896 C CA . SER A 1 123 ? 8.439 19.853 22.952 1.00 32.45 235 SER A CA 1
ATOM 897 C C . SER A 1 123 ? 7.725 21.179 22.751 1.00 34.66 235 SER A C 1
ATOM 898 O O . SER A 1 123 ? 7.398 21.859 23.724 1.00 38.07 235 SER A O 1
ATOM 901 N N . LEU A 1 124 ? 7.454 21.525 21.494 1.00 34.03 236 LEU A N 1
ATOM 902 C CA . LEU A 1 124 ? 6.825 22.801 21.139 1.00 35.32 236 LEU A CA 1
ATOM 903 C C . LEU A 1 124 ? 5.370 22.668 20.690 1.00 39.46 236 LEU A C 1
ATOM 904 O O . LEU A 1 124 ? 4.608 23.643 20.702 1.00 42.79 236 LEU A O 1
ATOM 909 N N . LYS A 1 125 ? 5.004 21.467 20.250 1.00 38.23 237 LYS A N 1
ATOM 910 C CA . LYS A 1 125 ? 3.714 21.233 19.624 1.00 37.28 237 LYS A CA 1
ATOM 911 C C . LYS A 1 125 ? 3.224 19.851 19.998 1.00 40.48 237 LYS A C 1
ATOM 912 O O . LYS A 1 125 ? 4.012 18.898 20.048 1.00 36.13 237 LYS A O 1
ATOM 918 N N . SER A 1 126 ? 1.921 19.731 20.231 1.00 35.33 238 SER A N 1
ATOM 919 C CA . SER A 1 126 ? 1.337 18.430 20.489 1.00 36.04 238 SER A CA 1
ATOM 920 C C . SER A 1 126 ? 1.420 17.607 19.204 1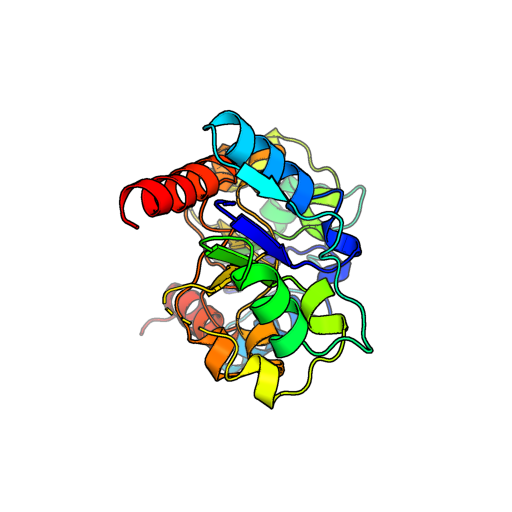.00 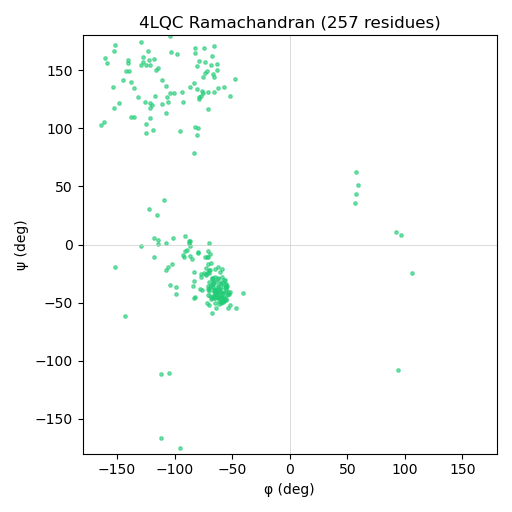34.59 238 SER A C 1
ATOM 921 O O . SER A 1 126 ? 1.612 18.160 18.117 1.00 31.48 238 SER A O 1
ATOM 924 N N . VAL A 1 127 ? 1.281 16.289 19.316 1.00 33.43 239 VAL A N 1
ATOM 925 C CA . VAL A 1 127 ? 1.266 15.454 18.120 1.00 38.17 239 VAL A CA 1
ATOM 926 C C . VAL A 1 127 ? 0.222 15.936 17.105 1.00 38.60 239 VAL A C 1
ATOM 927 O O . VAL A 1 127 ? 0.474 15.962 15.899 1.00 37.17 239 VAL A O 1
ATOM 931 N N . GLU A 1 128 ? -0.945 16.332 17.602 1.00 39.44 240 GLU A N 1
ATOM 932 C CA . GLU A 1 128 ? -2.040 16.759 16.738 1.00 40.16 240 GLU A CA 1
ATOM 933 C C . GLU A 1 128 ? -1.754 18.054 15.980 1.00 40.71 240 GLU A C 1
ATOM 934 O O . GLU A 1 128 ? -2.148 18.199 14.825 1.00 40.11 240 GLU A O 1
A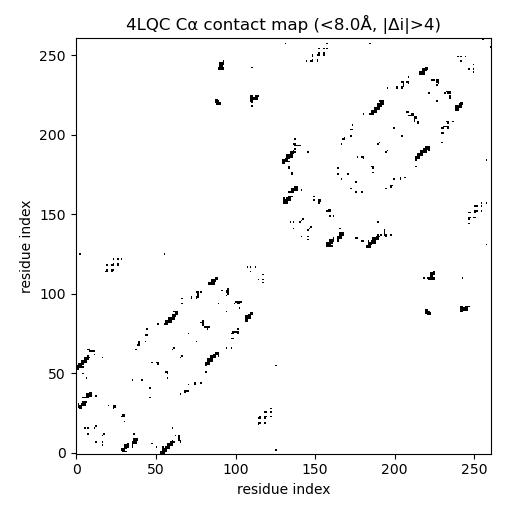TOM 940 N N . GLU A 1 129 ? -1.057 18.991 16.612 1.00 40.59 241 GLU A N 1
ATOM 941 C CA . GLU A 1 129 ? -0.651 20.208 15.915 1.00 39.88 241 GLU A CA 1
ATOM 942 C C . GLU A 1 129 ? 0.400 19.898 14.879 1.00 37.23 241 GLU A C 1
ATOM 943 O O . GLU A 1 129 ? 0.443 20.518 13.818 1.00 43.23 241 GLU A O 1
ATOM 949 N N . ILE A 1 130 ? 1.276 18.963 15.205 1.00 34.21 242 ILE A N 1
ATOM 950 C CA . ILE A 1 130 ? 2.324 18.568 14.283 1.00 36.10 242 ILE A CA 1
ATOM 951 C C . ILE A 1 130 ? 1.697 17.903 13.071 1.00 38.96 242 ILE A C 1
ATOM 952 O O . ILE A 1 130 ? 2.034 18.237 11.933 1.00 39.08 242 ILE A O 1
ATOM 957 N N . ALA A 1 131 ? 0.760 16.991 13.319 1.00 38.97 243 ALA A N 1
ATOM 958 C CA . ALA A 1 131 ? -0.005 16.338 12.258 1.00 35.51 243 ALA A CA 1
ATOM 959 C C . ALA A 1 131 ? -0.711 17.349 11.353 1.00 39.10 243 ALA A C 1
ATOM 960 O O . ALA A 1 131 ? -0.660 17.233 10.130 1.00 39.99 243 ALA A O 1
ATOM 962 N N . LYS A 1 132 ? -1.375 18.338 11.939 1.00 37.37 244 LYS A N 1
ATOM 963 C CA . LYS A 1 132 ? -2.043 19.347 11.126 1.00 40.59 244 LYS A CA 1
ATOM 964 C C . LYS A 1 132 ? -1.037 20.074 10.266 1.00 41.64 244 LYS A C 1
ATOM 965 O O . LYS A 1 132 ? -1.295 20.365 9.100 1.00 44.69 244 LYS A O 1
ATOM 971 N N . GLU A 1 133 ? 0.121 20.369 10.831 1.00 42.40 245 GLU A N 1
ATOM 972 C CA . GLU A 1 133 ? 1.090 21.130 10.069 1.00 43.22 245 GLU A CA 1
ATOM 973 C C . GLU A 1 133 ? 1.622 20.314 8.889 1.00 44.17 245 GLU A C 1
ATOM 974 O O . GLU A 1 133 ? 1.698 20.804 7.756 1.00 46.14 245 GLU A O 1
ATOM 980 N N . LEU A 1 134 ? 1.954 19.055 9.149 1.00 40.16 246 LEU A N 1
ATOM 981 C CA . LEU A 1 134 ? 2.433 18.171 8.099 1.00 38.97 246 LEU A CA 1
ATOM 982 C C . LEU A 1 134 ? 1.351 17.960 7.050 1.00 43.11 246 LEU A C 1
ATOM 983 O O . LEU A 1 134 ? 1.630 17.927 5.858 1.00 44.31 246 LEU A O 1
ATOM 988 N N . HIS A 1 135 ? 0.109 17.829 7.499 1.00 43.36 247 HIS A N 1
ATOM 989 C CA . HIS A 1 135 ? -1.002 17.594 6.593 1.00 41.23 247 HIS A CA 1
ATOM 990 C C . HIS A 1 135 ? -1.165 18.745 5.599 1.00 47.07 247 HIS A C 1
ATOM 991 O O . HIS A 1 135 ? -1.459 18.525 4.423 1.00 45.06 247 HIS A O 1
ATOM 998 N N . SER A 1 136 ? -0.959 19.971 6.066 1.00 43.97 248 SER A N 1
ATOM 999 C CA . SER A 1 136 ? -1.146 21.129 5.204 1.00 45.55 248 SER A CA 1
ATOM 1000 C C . SER A 1 136 ? -0.128 21.148 4.056 1.00 53.47 248 SER A C 1
ATOM 1001 O O . SER A 1 136 ? -0.368 21.768 3.026 1.00 57.62 248 SER A O 1
ATOM 1004 N N . LEU A 1 137 ? 0.990 20.443 4.229 1.00 49.58 249 LEU A N 1
ATOM 1005 C CA . LEU A 1 137 ? 2.009 20.313 3.184 1.00 52.08 249 LEU A CA 1
ATOM 1006 C C . LEU A 1 137 ? 1.548 19.538 1.957 1.00 55.15 249 LEU A C 1
ATOM 1007 O O . LEU A 1 137 ? 2.019 19.799 0.844 1.00 54.60 249 LEU A O 1
ATOM 1012 N N . ILE A 1 138 ? 0.668 18.562 2.168 1.00 52.45 250 ILE A N 1
ATOM 1013 C CA . ILE A 1 138 ? 0.165 17.743 1.078 1.00 52.61 250 ILE A CA 1
ATOM 1014 C C . ILE A 1 138 ? -0.504 18.665 0.092 1.00 60.92 250 ILE A C 1
ATOM 1015 O O . ILE A 1 138 ? -0.231 18.637 -1.109 1.00 60.26 250 ILE A O 1
ATOM 1020 N N . SER A 1 139 ? -1.374 19.505 0.636 1.00 63.70 251 SER A N 1
ATOM 1021 C CA . SER A 1 139 ? -2.189 20.416 -0.148 1.00 64.45 251 SER A CA 1
ATOM 1022 C C . SER A 1 139 ? -1.352 21.545 -0.773 1.00 68.91 251 SER A C 1
ATOM 1023 O O . SER A 1 139 ? -1.893 22.418 -1.449 1.00 77.41 251 SER A O 1
ATOM 1026 N N . ALA A 1 140 ? -0.039 21.530 -0.549 1.00 60.49 252 ALA A N 1
ATOM 1027 C CA . ALA A 1 140 ? 0.841 22.549 -1.125 1.00 65.73 252 ALA A CA 1
ATOM 1028 C C . ALA A 1 140 ? 1.818 21.948 -2.139 1.00 63.82 252 ALA A C 1
ATOM 1029 O O . ALA A 1 140 ? 2.642 22.654 -2.729 1.00 64.79 252 ALA A O 1
ATOM 1031 N N . TRP A 1 141 ? 1.710 20.640 -2.338 1.00 59.58 253 TRP A N 1
ATOM 1032 C CA . TRP A 1 141 ? 2.621 19.902 -3.204 1.00 62.57 253 TRP A CA 1
ATOM 1033 C C . TRP A 1 141 ? 2.360 20.181 -4.684 1.00 60.73 253 TRP A C 1
ATOM 1034 O O . TRP A 1 141 ? 3.300 20.322 -5.468 1.00 57.30 253 TRP A O 1
ATOM 1045 N N . GLU B 1 6 ? 21.838 33.707 51.804 1.00 43.96 118 GLU B N 1
ATOM 1046 C CA . GLU B 1 6 ? 20.800 33.339 50.833 1.00 47.84 118 GLU B CA 1
ATOM 1047 C C . GLU B 1 6 ? 21.358 33.099 49.440 1.00 39.04 118 GLU B C 1
ATOM 1048 O O . GLU B 1 6 ? 22.000 33.973 48.858 1.00 44.19 118 GLU B O 1
ATOM 1054 N N . TYR B 1 7 ? 21.076 31.923 48.889 1.00 42.14 119 TYR B N 1
ATOM 1055 C CA . TYR B 1 7 ? 21.566 31.558 47.558 1.00 40.84 119 TYR B CA 1
ATOM 1056 C C . TYR B 1 7 ? 20.717 32.117 46.434 1.00 38.58 119 TYR B C 1
ATOM 1057 O O . TYR B 1 7 ? 19.623 32.620 46.669 1.00 42.41 119 TYR B O 1
ATOM 1066 N N . ASP B 1 8 ? 21.225 32.010 45.208 1.00 40.47 120 ASP B N 1
ATOM 1067 C CA . ASP B 1 8 ? 20.485 32.420 44.020 1.00 38.86 120 ASP B CA 1
ATOM 1068 C C . ASP B 1 8 ? 19.503 31.342 43.542 1.00 39.40 120 ASP B C 1
ATOM 1069 O O . ASP B 1 8 ? 18.357 31.646 43.225 1.00 37.44 120 ASP B O 1
ATOM 1074 N N . PHE B 1 9 ? 19.943 30.087 43.495 1.00 37.70 121 PHE B N 1
ATOM 1075 C CA . PHE B 1 9 ? 19.087 29.006 42.995 1.00 35.72 121 PHE B CA 1
ATOM 1076 C C . PHE B 1 9 ? 19.224 27.737 43.818 1.00 41.00 121 PHE B C 1
ATOM 1077 O O . PHE B 1 9 ? 20.298 27.458 44.360 1.00 42.41 121 PHE B O 1
ATOM 1085 N N . PHE B 1 10 ? 18.146 26.961 43.911 1.00 36.68 122 PHE B N 1
ATOM 1086 C CA . PHE B 1 10 ? 18.288 25.535 44.196 1.00 34.19 122 PHE B CA 1
ATOM 1087 C C . PHE B 1 10 ? 17.789 24.843 42.945 1.00 34.38 122 PHE B C 1
ATOM 1088 O O . PHE B 1 10 ? 16.970 25.413 42.209 1.00 33.14 122 PHE B O 1
ATOM 1096 N N . ILE B 1 11 ? 18.296 23.642 42.676 1.00 33.46 123 ILE B N 1
ATOM 1097 C CA . ILE B 1 11 ? 17.850 22.900 41.498 1.00 35.35 123 ILE B CA 1
ATOM 1098 C C . ILE B 1 11 ? 17.332 21.504 41.832 1.00 35.08 123 ILE B C 1
ATOM 1099 O O . ILE B 1 11 ? 18.103 20.586 42.135 1.00 32.68 123 ILE B O 1
ATOM 1104 N N . ALA B 1 12 ? 16.002 21.386 41.806 1.00 31.14 124 ALA B N 1
ATOM 1105 C CA . ALA B 1 12 ? 15.302 20.138 42.057 1.00 32.82 124 ALA B CA 1
ATOM 1106 C C . ALA B 1 12 ? 15.303 19.279 40.800 1.00 33.19 124 ALA B C 1
ATOM 1107 O O . ALA B 1 12 ? 15.003 19.759 39.714 1.00 28.33 124 ALA B O 1
ATOM 1109 N N . HIS B 1 13 ? 15.622 18.000 40.950 1.00 34.70 125 HIS B N 1
ATOM 1110 C CA . HIS B 1 13 ? 15.807 17.144 39.790 1.00 29.28 125 HIS B CA 1
ATOM 1111 C C . HIS B 1 13 ? 15.647 15.695 40.203 1.00 35.10 125 HIS B C 1
ATOM 1112 O O . HIS B 1 13 ? 15.821 15.351 41.377 1.00 35.68 125 HIS B O 1
ATOM 1119 N N . ALA B 1 14 ? 15.307 14.847 39.243 1.00 30.00 126 ALA B N 1
ATOM 1120 C CA . ALA B 1 14 ? 15.318 13.414 39.472 1.00 35.39 126 ALA B CA 1
ATOM 1121 C C . ALA B 1 14 ? 16.771 12.954 39.550 1.00 39.10 126 ALA B C 1
ATOM 1122 O O . ALA B 1 14 ? 17.652 13.546 38.927 1.00 39.77 126 ALA B O 1
ATOM 1124 N N . ILE B 1 15 ? 17.041 11.910 40.318 1.00 43.22 127 ILE B N 1
ATOM 1125 C CA . ILE B 1 15 ? 18.417 11.448 40.437 1.00 41.80 127 ILE B CA 1
ATOM 1126 C C . ILE B 1 15 ? 19.004 11.042 39.090 1.00 44.23 127 ILE B C 1
ATOM 1127 O O . ILE B 1 15 ? 20.184 11.261 38.834 1.00 46.42 127 ILE B O 1
ATOM 1132 N N . GLU B 1 16 ? 18.170 10.486 38.217 1.00 44.59 128 GLU B N 1
ATOM 1133 C CA . GLU B 1 16 ? 18.631 9.979 36.931 1.00 41.87 128 GLU B CA 1
ATOM 1134 C C . GLU B 1 16 ? 19.252 11.082 36.094 1.00 45.97 128 GLU B C 1
ATOM 1135 O O . GLU B 1 16 ? 20.065 10.813 35.211 1.00 44.05 128 GLU B O 1
ATOM 1141 N N . ASP B 1 17 ? 18.856 12.323 36.379 1.00 46.69 129 ASP B N 1
ATOM 1142 C CA . ASP B 1 17 ? 19.358 13.498 35.669 1.00 43.47 129 ASP B CA 1
ATOM 1143 C C . ASP B 1 17 ? 20.572 14.111 36.363 1.00 42.25 129 ASP B C 1
ATOM 1144 O O . ASP B 1 17 ? 21.214 15.008 35.813 1.00 44.21 129 ASP B O 1
ATOM 1149 N N . LYS B 1 18 ? 20.869 13.636 37.570 1.00 45.14 130 LYS B N 1
ATOM 1150 C CA . LYS B 1 18 ? 21.794 14.322 38.475 1.00 43.79 130 LYS B CA 1
ATOM 1151 C C . LYS B 1 18 ? 23.192 14.490 37.927 1.00 48.48 130 LYS B C 1
ATOM 1152 O O . LYS B 1 18 ? 23.803 15.555 38.084 1.00 52.41 130 LYS B O 1
ATOM 1158 N N . GLU B 1 19 ? 23.720 13.454 37.288 1.00 46.50 131 GLU B N 1
ATOM 1159 C CA . GLU B 1 19 ? 25.112 13.537 36.853 1.00 54.05 131 GLU B CA 1
ATOM 1160 C C . GLU B 1 19 ? 25.232 13.852 35.365 1.00 51.46 131 GLU B C 1
ATOM 1161 O O . GLU B 1 19 ? 26.332 13.897 34.816 1.00 44.36 131 GLU B O 1
ATOM 1167 N N . ALA B 1 20 ? 24.091 14.112 34.732 1.00 46.57 132 ALA B N 1
ATOM 1168 C CA . ALA B 1 20 ? 24.092 14.534 33.335 1.00 42.50 132 ALA B CA 1
ATOM 1169 C C . ALA B 1 20 ? 23.798 16.034 33.227 1.00 43.36 132 ALA B C 1
ATOM 1170 O O . ALA B 1 20 ? 24.623 16.856 33.632 1.00 44.56 132 ALA B O 1
ATOM 1172 N N . PHE B 1 21 ? 22.627 16.388 32.696 1.00 41.36 133 PHE B N 1
ATOM 1173 C CA . PHE B 1 21 ? 22.265 17.796 32.500 1.00 40.95 133 PHE B CA 1
ATOM 1174 C C . PHE B 1 21 ? 22.371 18.655 33.760 1.00 40.20 133 PHE B C 1
ATOM 1175 O O . PHE B 1 21 ? 22.854 19.786 33.687 1.00 42.30 133 PHE B O 1
ATOM 1183 N N . VAL B 1 22 ? 21.919 18.143 34.905 1.00 40.60 134 VAL B N 1
ATOM 1184 C CA . VAL B 1 22 ? 21.965 18.943 36.130 1.00 39.78 134 VAL B CA 1
ATOM 1185 C C . VAL B 1 22 ? 23.406 19.353 36.487 1.00 38.07 134 VAL B C 1
ATOM 1186 O O . VAL B 1 22 ? 23.667 20.514 36.797 1.00 36.42 134 VAL B O 1
ATOM 1190 N N . GLN B 1 23 ? 24.351 18.426 36.423 1.00 40.41 135 GLN B N 1
ATOM 1191 C CA . GLN B 1 23 ? 25.727 18.796 36.765 1.00 41.94 135 GLN B CA 1
ATOM 1192 C C . GLN B 1 23 ? 26.296 19.808 35.771 1.00 40.91 135 GLN B C 1
ATOM 1193 O O . GLN B 1 23 ? 26.959 20.773 36.171 1.00 41.84 135 GLN B O 1
ATOM 1199 N N . ASP B 1 24 ? 26.048 19.581 34.485 1.00 36.05 136 ASP B N 1
ATOM 1200 C CA . ASP B 1 24 ? 26.342 20.570 33.453 1.00 39.20 136 ASP B CA 1
ATOM 1201 C C . ASP B 1 24 ? 25.851 21.969 33.834 1.00 38.75 136 ASP B C 1
ATOM 1202 O O . ASP B 1 24 ? 26.618 22.926 33.811 1.00 39.31 136 ASP B O 1
ATOM 1207 N N . LEU B 1 25 ? 24.563 22.081 34.166 1.00 37.04 137 LEU B N 1
ATOM 1208 C CA . LEU B 1 25 ? 23.942 23.371 34.483 1.00 33.20 137 LEU B CA 1
ATOM 1209 C C . LEU B 1 25 ? 24.425 23.959 35.814 1.00 36.08 137 LEU B C 1
ATOM 1210 O O . LEU B 1 25 ? 24.507 25.179 35.965 1.00 35.44 137 LEU B O 1
ATOM 1215 N N . VAL B 1 26 ? 24.739 23.099 36.779 1.00 36.67 138 VAL B N 1
ATOM 1216 C CA . VAL B 1 26 ? 25.324 23.572 38.033 1.00 41.59 138 VAL B CA 1
ATOM 1217 C C . VAL B 1 26 ? 26.712 24.159 37.792 1.00 39.05 138 VAL B C 1
ATOM 1218 O O . VAL B 1 26 ? 27.032 25.226 38.320 1.00 39.99 138 VAL B O 1
ATOM 1222 N N . ALA B 1 27 ? 27.522 23.478 36.983 1.00 38.94 139 ALA B N 1
ATOM 1223 C CA . ALA B 1 27 ? 28.880 23.951 36.685 1.00 41.84 139 ALA B CA 1
ATOM 1224 C C . ALA B 1 27 ? 28.898 25.263 35.899 1.00 41.11 139 ALA B C 1
ATOM 1225 O O . ALA B 1 27 ? 29.747 26.125 36.128 1.00 41.29 139 ALA B O 1
ATOM 1227 N N . ALA B 1 28 ? 27.969 25.403 34.963 1.00 37.98 140 ALA B N 1
ATOM 1228 C CA . ALA B 1 28 ? 27.908 26.597 34.127 1.00 39.60 140 ALA B CA 1
ATOM 1229 C C . ALA B 1 28 ? 27.436 27.801 34.932 1.00 39.91 140 ALA B C 1
ATOM 1230 O O . ALA B 1 28 ? 27.877 28.934 34.703 1.00 41.59 140 ALA B O 1
ATOM 1232 N N . LEU B 1 29 ? 26.524 27.553 35.865 1.00 37.42 141 LEU B N 1
ATOM 1233 C CA . LEU B 1 29 ? 25.944 28.631 36.643 1.00 38.44 141 LEU B CA 1
ATOM 1234 C C . LEU B 1 29 ? 26.940 29.091 37.699 1.00 37.06 141 LEU B C 1
ATOM 1235 O O . LEU B 1 29 ? 27.063 30.280 37.958 1.00 39.63 141 LEU B O 1
ATOM 1240 N N . ARG B 1 30 ? 27.658 28.142 38.295 1.00 38.01 142 ARG B N 1
ATOM 1241 C CA . ARG B 1 30 ? 28.714 28.442 39.256 1.00 38.21 142 ARG B CA 1
ATOM 1242 C C . ARG B 1 30 ? 29.862 29.165 38.582 1.00 42.41 142 ARG B C 1
ATOM 1243 O O . ARG B 1 30 ? 30.535 29.995 39.189 1.00 42.95 142 ARG B O 1
ATOM 1251 N N . ASP B 1 31 ? 30.074 28.864 37.309 1.00 44.70 143 ASP B N 1
ATOM 1252 C CA . ASP B 1 31 ? 31.163 29.484 36.572 1.00 45.81 143 ASP B CA 1
ATOM 1253 C C . ASP B 1 31 ? 30.869 30.965 36.299 1.00 42.96 143 ASP B C 1
ATOM 1254 O O . ASP B 1 31 ? 31.780 31.762 36.091 1.00 43.36 143 ASP B O 1
ATOM 1259 N N . LEU B 1 32 ? 29.591 31.324 36.307 1.00 42.47 144 LEU B N 1
ATOM 1260 C CA . LEU B 1 32 ? 29.169 32.707 36.104 1.00 41.02 144 LEU B CA 1
ATOM 1261 C C . LEU B 1 32 ? 29.114 33.400 37.453 1.00 39.51 144 LEU B C 1
ATOM 1262 O O . LEU B 1 32 ? 28.859 34.596 37.537 1.00 39.83 144 LEU B O 1
ATOM 1267 N N . GLY B 1 33 ? 29.339 32.637 38.516 1.00 42.78 145 GLY B N 1
ATOM 1268 C CA . GLY B 1 33 ? 29.378 33.199 39.856 1.00 41.24 145 GLY B CA 1
ATOM 1269 C C . GLY B 1 33 ? 28.095 33.098 40.665 1.00 43.15 145 GLY B C 1
ATOM 1270 O O . GLY B 1 33 ? 28.002 33.674 41.746 1.00 47.51 145 GLY B O 1
ATOM 1271 N N . ALA B 1 34 ? 27.110 32.365 40.155 1.00 37.35 146 ALA B N 1
ATOM 1272 C CA . ALA B 1 34 ? 25.867 32.164 40.880 1.00 40.73 146 ALA B CA 1
ATOM 1273 C C . ALA B 1 34 ? 26.034 31.159 42.024 1.00 40.66 146 ALA B C 1
ATOM 1274 O O . ALA B 1 34 ? 26.789 30.198 41.914 1.00 44.83 146 ALA B O 1
ATOM 1276 N N . LYS B 1 35 ? 25.339 31.386 43.127 1.00 33.73 147 LYS B N 1
ATOM 1277 C CA . LYS B 1 35 ? 25.316 30.401 44.201 1.00 42.67 147 LYS B CA 1
ATOM 1278 C C . LYS B 1 35 ? 24.120 29.451 44.039 1.00 39.17 147 LYS B C 1
ATOM 1279 O O . LYS B 1 35 ? 22.977 29.895 43.977 1.00 39.21 147 LYS B O 1
ATOM 1285 N N . ILE B 1 36 ? 24.392 28.148 43.950 1.00 41.36 148 ILE B N 1
ATOM 1286 C CA . ILE B 1 36 ? 23.350 27.142 43.671 1.00 39.78 148 ILE B CA 1
ATOM 1287 C C . ILE B 1 36 ? 23.400 25.953 44.610 1.00 40.02 148 ILE B C 1
ATOM 1288 O O . ILE B 1 36 ? 24.465 25.321 44.766 1.00 37.94 148 ILE B O 1
ATOM 1293 N N . PHE B 1 37 ? 22.253 25.657 45.227 1.00 36.67 149 PHE B N 1
ATOM 1294 C CA . PHE B 1 37 ? 22.058 24.425 45.982 1.00 35.95 149 PHE B CA 1
ATOM 1295 C C . PHE B 1 37 ? 21.675 23.305 45.017 1.00 38.73 149 PHE B C 1
ATOM 1296 O O . PHE B 1 37 ? 20.857 23.498 44.105 1.00 37.17 149 PHE B O 1
ATOM 1304 N N . TYR B 1 38 ? 22.239 22.126 45.238 1.00 34.97 150 TYR B N 1
ATOM 1305 C CA . TYR B 1 38 ? 22.134 21.045 44.273 1.00 38.56 150 TYR B CA 1
ATOM 1306 C C . TYR B 1 38 ? 21.986 19.687 44.951 1.00 40.25 150 TYR B C 1
ATOM 1307 O O . TYR B 1 38 ? 20.963 19.016 44.790 1.00 37.98 150 TYR B O 1
ATOM 1316 N N . ASP B 1 39 ? 22.992 19.302 45.733 1.00 39.69 151 ASP B N 1
ATOM 1317 C CA . ASP B 1 39 ? 23.050 17.954 46.310 1.00 42.75 151 ASP B CA 1
ATOM 1318 C C . ASP B 1 39 ? 21.838 17.521 47.139 1.00 37.43 151 ASP B C 1
ATOM 1319 O O . ASP B 1 39 ? 21.457 16.349 47.089 1.00 36.14 151 ASP B O 1
ATOM 1324 N N . ALA B 1 40 ? 21.253 18.449 47.900 1.00 34.28 152 ALA B N 1
ATOM 1325 C CA . ALA B 1 40 ? 20.147 18.125 48.809 1.00 36.74 152 ALA B CA 1
ATOM 1326 C C . ALA B 1 40 ? 18.793 18.192 48.131 1.00 38.07 152 ALA B C 1
ATOM 1327 O O . ALA B 1 40 ? 17.754 18.005 48.765 1.00 39.13 152 ALA B O 1
ATOM 1329 N N . TYR B 1 41 ? 18.801 18.464 46.834 1.00 41.86 153 TYR B N 1
ATOM 1330 C CA . TYR B 1 41 ? 17.554 18.633 46.114 1.00 37.25 153 TYR B CA 1
ATOM 1331 C C . TYR B 1 41 ? 17.334 17.561 45.068 1.00 37.84 153 TYR B C 1
ATOM 1332 O O . TYR B 1 41 ? 16.609 17.764 44.103 1.00 37.41 153 TYR B O 1
ATOM 1341 N N . THR B 1 42 ? 17.949 16.407 45.278 1.00 38.73 154 THR B N 1
ATOM 1342 C CA . THR B 1 42 ? 17.629 15.251 44.463 1.00 38.71 154 THR B CA 1
ATOM 1343 C C . THR B 1 42 ? 16.287 14.700 44.910 1.00 36.30 154 THR B C 1
ATOM 1344 O O . THR B 1 42 ? 16.045 14.493 46.103 1.00 37.27 154 THR B O 1
ATOM 1348 N N . LEU B 1 43 ? 15.402 14.472 43.952 1.00 39.37 155 LEU B N 1
ATOM 1349 C CA . LEU B 1 43 ? 14.069 13.988 44.274 1.00 41.65 155 LEU B CA 1
ATOM 1350 C C . LEU B 1 43 ? 14.015 12.496 44.025 1.00 44.42 155 LEU B C 1
ATOM 1351 O O . LEU B 1 43 ? 14.428 12.016 42.960 1.00 48.69 155 LEU B O 1
ATOM 1356 N N . LYS B 1 44 ? 13.523 11.765 45.017 1.00 41.24 156 LYS B N 1
ATOM 1357 C CA . LYS B 1 44 ? 13.417 10.321 44.918 1.00 42.91 156 LYS B CA 1
ATOM 1358 C C . LYS B 1 44 ? 11.970 9.942 45.124 1.00 46.80 156 LYS B C 1
ATOM 1359 O O . LYS B 1 44 ? 11.203 10.723 45.690 1.00 47.17 156 LYS B O 1
ATOM 1365 N N . VAL B 1 45 ? 11.591 8.755 44.659 1.00 46.36 157 VAL B N 1
ATOM 1366 C CA . VAL B 1 45 ? 10.271 8.213 44.962 1.00 49.00 157 VAL B CA 1
ATOM 1367 C C . VAL B 1 45 ? 10.017 8.251 46.470 1.00 51.06 157 VAL B C 1
ATOM 1368 O O . VAL B 1 45 ? 10.852 7.789 47.252 1.00 52.54 157 VAL B O 1
ATOM 1372 N N . GLY B 1 46 ? 8.887 8.829 46.873 1.00 46.94 158 GLY B N 1
ATOM 1373 C CA . GLY B 1 46 ? 8.559 8.938 48.279 1.00 47.02 158 GLY B CA 1
ATOM 1374 C C . GLY B 1 46 ? 8.700 10.334 48.866 1.00 53.16 158 GLY B C 1
ATOM 1375 O O . GLY B 1 46 ? 8.051 10.650 49.869 1.00 56.30 158 GLY B O 1
ATOM 1376 N N . ASP B 1 47 ? 9.534 11.180 48.262 1.00 49.66 159 ASP B N 1
ATOM 1377 C CA . ASP B 1 47 ? 9.727 12.540 48.779 1.00 43.57 159 ASP B CA 1
ATOM 1378 C C . ASP B 1 47 ? 8.459 13.379 48.656 1.00 46.24 159 ASP B C 1
ATOM 1379 O O . ASP B 1 47 ? 7.477 12.974 48.008 1.00 46.41 159 ASP B O 1
ATOM 1384 N N . SER B 1 48 ? 8.483 14.556 49.271 1.00 38.27 160 SER B N 1
ATOM 1385 C CA . SER B 1 48 ? 7.421 15.521 49.061 1.00 39.95 160 SER B CA 1
ATOM 1386 C C . SER B 1 48 ? 7.937 16.670 48.193 1.00 43.91 160 SER B C 1
ATOM 1387 O O . SER B 1 48 ? 8.814 17.434 48.609 1.0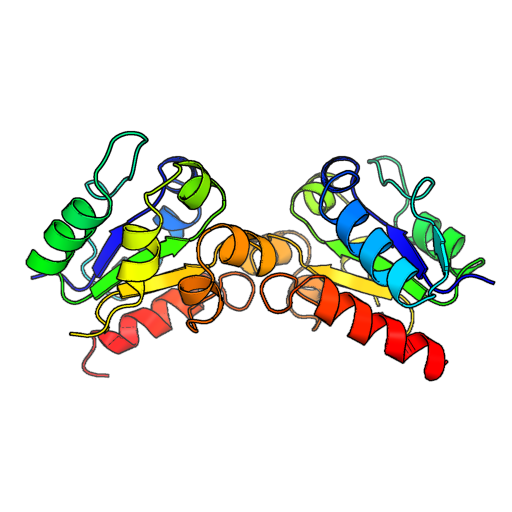0 42.59 160 SER B O 1
ATOM 1390 N N . LEU B 1 49 ? 7.399 16.775 46.979 1.00 39.20 161 LEU B N 1
ATOM 1391 C CA . LEU B 1 49 ? 7.785 17.833 46.054 1.00 38.99 161 LEU B CA 1
ATOM 1392 C C . LEU B 1 49 ? 7.529 19.212 46.659 1.00 37.50 161 LEU B C 1
ATOM 1393 O O . LEU B 1 49 ? 8.384 20.099 46.603 1.00 38.24 161 LEU B O 1
ATOM 1398 N N . ARG B 1 50 ? 6.346 19.372 47.239 1.00 36.44 162 ARG B N 1
ATOM 1399 C CA . ARG B 1 50 ? 5.901 20.646 47.792 1.00 38.72 162 ARG B CA 1
ATOM 1400 C C . ARG B 1 50 ? 6.827 21.085 48.900 1.00 40.69 162 ARG B C 1
ATOM 1401 O O . ARG B 1 50 ? 7.240 22.249 48.953 1.00 42.55 162 ARG B O 1
ATOM 1409 N N . ARG B 1 51 ? 7.157 20.143 49.782 1.00 39.38 163 ARG B N 1
ATOM 1410 C CA . ARG B 1 51 ? 8.019 20.424 50.920 1.00 42.09 163 ARG B CA 1
ATOM 1411 C C . ARG B 1 51 ? 9.449 20.675 50.479 1.00 40.21 163 ARG B C 1
ATOM 1412 O O . ARG B 1 51 ? 10.132 21.544 51.023 1.00 40.57 163 ARG B O 1
ATOM 1420 N N . LYS B 1 52 ? 9.905 19.917 49.488 1.00 41.55 164 LYS B N 1
ATOM 1421 C CA . LYS B 1 52 ? 11.240 20.129 48.940 1.00 40.50 164 LYS B CA 1
ATOM 1422 C C . LYS B 1 52 ? 11.353 21.504 48.271 1.00 40.38 164 LYS B C 1
ATOM 1423 O O . LYS B 1 52 ? 12.360 22.197 48.427 1.00 39.91 164 LYS B O 1
ATOM 1429 N N . ILE B 1 53 ? 10.324 21.886 47.515 1.00 38.34 165 ILE B N 1
ATOM 1430 C CA . ILE B 1 53 ? 10.257 23.221 46.927 1.00 35.99 165 ILE B CA 1
ATOM 1431 C C . ILE B 1 53 ? 10.236 24.320 48.008 1.00 38.78 165 ILE B C 1
ATOM 1432 O O . ILE B 1 53 ? 10.986 25.304 47.926 1.00 36.62 165 ILE B O 1
ATOM 1437 N N . ASP B 1 54 ? 9.365 24.161 49.003 1.00 37.89 166 ASP B N 1
ATOM 1438 C CA . ASP B 1 54 ? 9.311 25.083 50.139 1.00 39.34 166 ASP B CA 1
ATOM 1439 C C . ASP B 1 54 ? 10.681 25.266 50.772 1.00 39.94 166 ASP B C 1
ATOM 1440 O O . ASP B 1 54 ? 11.142 26.399 50.970 1.00 37.29 166 ASP B O 1
ATOM 1445 N N . GLN B 1 55 ? 11.318 24.141 51.096 1.00 34.14 167 GLN B N 1
ATOM 1446 C CA . GLN B 1 55 ? 12.629 24.160 51.715 1.00 43.11 167 GLN B CA 1
ATOM 1447 C C . GLN B 1 55 ? 13.640 24.959 50.889 1.00 41.83 167 GLN B C 1
ATOM 1448 O O . GLN B 1 55 ? 14.358 25.813 51.424 1.00 43.77 167 GLN B O 1
ATOM 1454 N N . GLY B 1 56 ? 13.687 24.687 49.589 1.00 39.17 168 GLY B N 1
ATOM 1455 C CA . GLY B 1 56 ? 14.584 25.401 48.707 1.00 36.41 168 GLY B CA 1
ATOM 1456 C C . GLY B 1 56 ? 14.335 26.897 48.634 1.00 38.38 168 GLY B C 1
ATOM 1457 O O . GLY B 1 56 ? 15.277 27.693 48.634 1.00 40.80 168 GLY B O 1
ATOM 1458 N N . LEU B 1 57 ? 13.069 27.287 48.561 1.00 39.87 169 LEU B N 1
ATOM 1459 C CA . LEU B 1 57 ? 12.705 28.700 48.438 1.00 42.28 169 LEU B CA 1
ATOM 1460 C C . LEU B 1 57 ? 12.989 29.474 49.726 1.00 43.78 169 LEU B C 1
ATOM 1461 O O . LEU B 1 57 ? 13.128 30.705 49.711 1.00 42.99 169 LEU B O 1
ATOM 1466 N N . ALA B 1 58 ? 13.067 28.746 50.839 1.00 41.37 170 ALA B N 1
ATOM 1467 C CA . ALA B 1 58 ? 13.326 29.355 52.138 1.00 45.18 170 ALA B CA 1
ATOM 1468 C C . ALA B 1 58 ? 14.809 29.648 52.293 1.00 48.49 170 ALA B C 1
ATOM 1469 O O . ALA B 1 58 ? 15.226 30.279 53.262 1.00 54.31 170 ALA B O 1
ATOM 1471 N N . ASN B 1 59 ? 15.603 29.194 51.327 1.00 49.50 171 ASN B N 1
ATOM 1472 C CA . ASN B 1 59 ? 17.040 29.425 51.339 1.00 45.04 171 ASN B CA 1
ATOM 1473 C C . ASN B 1 59 ? 17.586 29.999 50.044 1.00 43.01 171 ASN B C 1
ATOM 1474 O O . ASN B 1 59 ? 18.780 30.261 49.954 1.00 46.12 171 ASN B O 1
ATOM 1479 N N . SER B 1 60 ? 16.729 30.196 49.048 1.00 40.57 172 SER B N 1
ATOM 1480 C CA . SER B 1 60 ? 17.192 30.665 47.745 1.00 39.64 172 SER B CA 1
ATOM 1481 C C . SER B 1 60 ? 16.242 31.682 47.122 1.00 41.33 172 SER B C 1
ATOM 1482 O O . SER B 1 60 ? 15.052 31.706 47.447 1.00 43.76 172 SER B O 1
ATOM 1485 N N . LYS B 1 61 ? 16.759 32.519 46.220 1.00 40.73 173 LYS B N 1
ATOM 1486 C CA . LYS B 1 61 ? 15.902 33.472 45.518 1.00 43.58 173 LYS B CA 1
ATOM 1487 C C . LYS B 1 61 ? 14.968 32.727 44.580 1.00 42.37 173 LYS B C 1
ATOM 1488 O O . LYS B 1 61 ? 13.764 32.977 44.577 1.00 47.03 173 LYS B O 1
ATOM 1494 N N . PHE B 1 62 ? 15.521 31.794 43.808 1.00 40.67 174 PHE B N 1
ATOM 1495 C CA . PHE B 1 62 ? 14.750 31.093 42.787 1.00 41.86 174 PHE B CA 1
ATOM 1496 C C . PHE B 1 62 ? 14.829 29.571 42.857 1.00 39.43 174 PHE B C 1
ATOM 1497 O O . PHE B 1 62 ? 15.762 29.012 43.408 1.00 38.23 174 PHE B O 1
ATOM 1505 N N . GLY B 1 63 ? 13.825 28.913 42.290 1.00 41.07 175 GLY B N 1
ATOM 1506 C CA . GLY B 1 63 ? 13.810 27.470 42.192 1.00 34.98 175 GLY B CA 1
ATOM 1507 C C . GLY B 1 63 ? 13.813 27.007 40.743 1.00 38.61 175 GLY B C 1
ATOM 1508 O O . GLY B 1 63 ? 13.010 27.459 39.915 1.00 39.44 175 GLY B O 1
ATOM 1509 N N . ILE B 1 64 ? 14.750 26.118 40.434 1.00 36.91 176 ILE B N 1
ATOM 1510 C CA . ILE B 1 64 ? 14.801 25.468 39.139 1.00 36.72 176 ILE B CA 1
ATOM 1511 C C . ILE B 1 64 ? 14.290 24.050 39.321 1.00 34.72 176 ILE B C 1
ATOM 1512 O O . ILE B 1 64 ? 14.706 23.336 40.233 1.00 37.63 176 ILE B O 1
ATOM 1517 N N . VAL 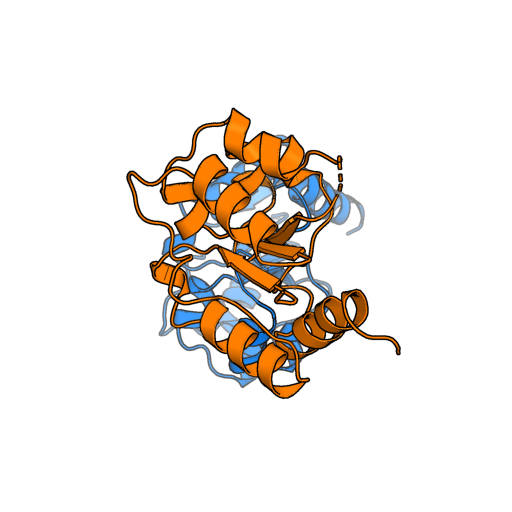B 1 65 ? 13.368 23.648 38.468 1.00 32.82 177 VAL B N 1
ATOM 1518 C CA . VAL B 1 65 ? 12.894 22.276 38.466 1.00 32.61 177 VAL B CA 1
ATOM 1519 C C . VAL B 1 65 ? 13.159 21.703 37.079 1.00 34.19 177 VAL B C 1
ATOM 1520 O O . VAL B 1 65 ? 12.638 22.197 36.075 1.00 32.76 177 VAL B O 1
ATOM 1524 N N . VAL B 1 66 ? 13.989 20.673 37.026 1.00 31.94 178 VAL B N 1
ATOM 1525 C CA . VAL B 1 66 ? 14.301 20.016 35.775 1.00 29.61 178 VAL B CA 1
ATOM 1526 C C . VAL B 1 66 ? 13.180 19.049 35.396 1.00 30.83 178 VAL B C 1
ATOM 1527 O O . VAL B 1 66 ? 13.110 17.933 35.917 1.00 32.04 178 VAL B O 1
ATOM 1531 N N . LEU B 1 67 ? 12.309 19.493 34.491 1.00 31.05 179 LEU B N 1
ATOM 1532 C CA . LEU B 1 67 ? 11.173 18.710 34.022 1.00 30.61 179 LEU B CA 1
ATOM 1533 C C . LEU B 1 67 ? 11.542 17.692 32.953 1.00 31.07 179 LEU B C 1
ATOM 1534 O O . LEU B 1 67 ? 11.565 18.011 31.774 1.00 32.53 179 LEU B O 1
ATOM 1539 N N . SER B 1 68 ? 11.817 16.461 33.366 1.00 35.49 180 SER B N 1
ATOM 1540 C CA . SER B 1 68 ? 12.232 15.431 32.438 1.00 33.77 180 SER B CA 1
ATOM 1541 C C . SER B 1 68 ? 11.382 14.209 32.639 1.00 33.54 180 SER B C 1
ATOM 1542 O O . SER B 1 68 ? 10.578 14.152 33.558 1.00 41.99 180 SER B O 1
ATOM 1545 N N . GLU B 1 69 ? 11.579 13.219 31.777 1.00 39.03 181 GLU B N 1
ATOM 1546 C CA . GLU B 1 69 ? 10.881 11.947 31.885 1.00 39.10 181 GLU B CA 1
ATOM 1547 C C . GLU B 1 69 ? 11.084 11.331 33.278 1.00 36.94 181 GLU B C 1
ATOM 1548 O O . GLU B 1 69 ? 10.138 10.853 33.906 1.00 38.15 181 GLU B O 1
ATOM 1554 N N . HIS B 1 70 ? 12.312 11.377 33.781 1.00 39.64 182 HIS B N 1
ATOM 1555 C CA . HIS B 1 70 ? 12.604 10.801 35.098 1.00 38.00 182 HIS B CA 1
ATOM 1556 C C . HIS B 1 70 ? 11.981 11.610 36.217 1.00 36.19 182 HIS B C 1
ATOM 1557 O O . HIS B 1 70 ? 11.720 11.090 37.305 1.00 39.00 182 HIS B O 1
ATOM 1564 N N . PHE B 1 71 ? 11.736 12.887 35.954 1.00 37.38 183 PHE B N 1
ATOM 1565 C CA . PHE B 1 71 ? 11.036 13.698 36.926 1.00 34.46 183 PHE B CA 1
ATOM 1566 C C . PHE B 1 71 ? 9.595 13.207 37.041 1.00 36.62 183 PHE B C 1
ATOM 1567 O O . PHE B 1 71 ? 9.149 12.796 38.111 1.00 35.17 183 PHE B O 1
ATOM 1575 N N . PHE B 1 72 ? 8.869 13.226 35.933 1.00 36.64 184 PHE B N 1
ATOM 1576 C CA . PHE B 1 72 ? 7.454 12.856 35.978 1.00 34.46 184 PHE B CA 1
ATOM 1577 C C . PHE B 1 72 ? 7.248 11.391 36.360 1.00 37.66 184 PHE B C 1
ATOM 1578 O O . PHE B 1 72 ? 6.221 11.048 36.943 1.00 41.34 184 PHE B O 1
ATOM 1586 N N . SER B 1 73 ? 8.226 10.536 36.057 1.00 38.87 185 SER B N 1
ATOM 1587 C CA . SER B 1 73 ? 8.102 9.106 36.357 1.00 37.93 185 SER B CA 1
ATOM 1588 C C . SER B 1 73 ? 7.974 8.844 37.855 1.00 40.01 185 SER B C 1
ATOM 1589 O O . SER B 1 73 ? 7.504 7.782 38.257 1.00 41.55 185 SER B O 1
ATOM 1592 N N . LYS B 1 74 ? 8.379 9.811 38.677 1.00 37.94 186 LYS B N 1
ATOM 1593 C CA . LYS B 1 74 ? 8.277 9.673 40.125 1.00 40.72 186 LYS B CA 1
ATOM 1594 C C . LYS B 1 74 ? 6.812 9.700 40.560 1.00 39.92 186 LYS B C 1
ATOM 1595 O O . LYS B 1 74 ? 6.512 9.455 41.714 1.00 36.28 186 LYS B O 1
ATOM 1601 N N . GLN B 1 75 ? 5.915 10.005 39.626 1.00 44.23 187 GLN B N 1
ATOM 1602 C CA . GLN B 1 75 ? 4.484 10.021 39.899 1.00 42.00 187 GLN B CA 1
ATOM 1603 C C . GLN B 1 75 ? 4.122 10.976 41.038 1.00 43.08 187 GLN B C 1
ATOM 1604 O O . GLN B 1 75 ? 3.599 10.548 42.069 1.00 40.32 187 GLN B O 1
ATOM 1610 N N . TRP B 1 76 ? 4.386 12.267 40.838 1.00 41.34 188 TRP B N 1
ATOM 1611 C CA . TRP B 1 76 ? 4.091 13.288 41.845 1.00 37.17 188 TRP B CA 1
ATOM 1612 C C . TRP B 1 76 ? 2.593 13.543 41.899 1.00 39.83 188 TRP B C 1
ATOM 1613 O O . TRP B 1 76 ? 1.895 13.277 40.935 1.00 33.94 188 TRP B O 1
ATOM 1624 N N . PRO B 1 77 ? 2.090 14.058 43.033 1.00 41.70 189 PRO B N 1
ATOM 1625 C CA . PRO B 1 77 ? 0.655 14.353 43.059 1.00 39.17 189 PRO B CA 1
ATOM 1626 C C . PRO B 1 77 ? 0.337 15.432 42.031 1.00 34.70 189 PRO B C 1
ATOM 1627 O O . PRO B 1 77 ? 1.202 16.257 41.754 1.00 36.76 189 PRO B O 1
ATOM 1631 N N . ALA B 1 78 ? -0.870 15.417 41.475 1.00 30.58 190 ALA B N 1
ATOM 1632 C CA . ALA B 1 78 ? -1.211 16.306 40.371 1.00 33.70 190 ALA B CA 1
ATOM 1633 C C . ALA B 1 78 ? -1.187 17.758 40.806 1.00 36.22 190 ALA B C 1
ATOM 1634 O O . ALA B 1 78 ? -0.761 18.625 40.037 1.00 37.01 190 ALA B O 1
ATOM 1636 N N . ARG B 1 79 ? -1.666 18.019 42.027 1.00 36.84 191 ARG B N 1
ATOM 1637 C CA . ARG B 1 79 ? -1.817 19.381 42.538 1.00 33.91 191 ARG B CA 1
ATOM 1638 C C . ARG B 1 79 ? -0.493 20.021 42.886 1.00 35.40 191 ARG B C 1
ATOM 1639 O O . ARG B 1 79 ? -0.371 21.251 42.902 1.00 37.61 191 ARG B O 1
ATOM 1647 N N . GLU B 1 80 ? 0.485 19.186 43.215 1.00 34.44 192 GLU B N 1
ATOM 1648 C CA . GLU B 1 80 ? 1.824 19.655 43.508 1.00 33.96 192 GLU B CA 1
ATOM 1649 C C . GLU B 1 80 ? 2.561 20.001 42.212 1.00 33.45 192 GLU B C 1
ATOM 1650 O O . GLU B 1 80 ? 3.435 20.864 42.210 1.00 33.44 192 GLU B O 1
ATOM 1656 N N . LEU B 1 81 ? 2.196 19.341 41.113 1.00 31.68 193 LEU B N 1
ATOM 1657 C CA . LEU B 1 81 ? 2.725 19.718 39.789 1.00 38.72 193 LEU B CA 1
ATOM 1658 C C . LEU B 1 81 ? 2.102 21.035 39.344 1.00 35.97 193 LEU B C 1
ATOM 1659 O O . LEU B 1 81 ? 2.796 21.977 38.947 1.00 30.42 193 LEU B O 1
ATOM 1664 N N . ASP B 1 82 ? 0.775 21.085 39.419 1.00 37.53 194 ASP B N 1
ATOM 1665 C CA . ASP B 1 82 ? 0.038 22.295 39.113 1.00 36.01 194 ASP B CA 1
ATOM 1666 C C . ASP B 1 82 ? 0.494 23.449 39.996 1.00 39.23 194 ASP B C 1
ATOM 1667 O O . ASP B 1 82 ? 0.448 24.605 39.564 1.00 40.79 194 ASP B O 1
ATOM 1672 N N . GLY B 1 83 ? 0.927 23.128 41.222 1.00 38.24 195 GLY B N 1
ATOM 1673 C CA . GLY B 1 83 ? 1.385 24.119 42.187 1.00 35.34 195 GLY B CA 1
ATOM 1674 C C . GLY B 1 83 ? 2.680 24.821 41.799 1.00 37.43 195 GLY B C 1
ATOM 1675 O O . GLY B 1 83 ? 2.911 25.971 42.174 1.00 39.27 195 GLY B O 1
ATOM 1676 N N . LEU B 1 84 ? 3.524 24.131 41.041 1.00 37.58 196 LEU B N 1
ATOM 1677 C CA . LEU B 1 84 ? 4.771 24.700 40.549 1.00 37.71 196 LEU B CA 1
ATOM 1678 C C . LEU B 1 84 ? 4.511 25.949 39.704 1.00 43.04 196 LEU B C 1
ATOM 1679 O O . LEU B 1 84 ? 5.398 26.791 39.533 1.00 41.23 196 LEU B O 1
ATOM 1684 N N . THR B 1 85 ? 3.286 26.067 39.187 1.00 42.14 197 THR B N 1
ATOM 1685 C CA . THR B 1 85 ? 2.922 27.178 38.299 1.00 48.55 197 THR B CA 1
ATOM 1686 C C . THR B 1 85 ? 2.353 28.386 39.052 1.00 48.63 197 THR B C 1
ATOM 1687 O O . THR B 1 85 ? 2.093 29.429 38.456 1.00 53.21 197 THR B O 1
ATOM 1691 N N . ALA B 1 86 ? 2.156 28.247 40.357 1.00 46.36 198 ALA B N 1
ATOM 1692 C CA . ALA B 1 86 ? 1.501 29.305 41.124 1.00 53.00 198 ALA B CA 1
ATOM 1693 C C . ALA B 1 86 ? 2.403 30.510 41.424 1.00 56.34 198 ALA B C 1
ATOM 1694 O O . ALA B 1 86 ? 3.548 30.355 41.850 1.00 55.34 198 ALA B O 1
ATOM 1696 N N . MET B 1 87 ? 1.871 31.707 41.180 1.00 63.35 199 MET B N 1
ATOM 1697 C CA . MET B 1 87 ? 2.544 32.962 41.518 1.00 68.61 199 MET B CA 1
ATOM 1698 C C . MET B 1 87 ? 2.501 33.242 43.017 1.00 71.69 199 MET B C 1
ATOM 1699 O O . MET B 1 87 ? 1.782 32.577 43.768 1.00 69.03 199 MET B O 1
ATOM 1704 N N . GLU B 1 88 ? 3.276 34.240 43.439 1.00 76.75 200 GLU B N 1
ATOM 1705 C CA . GLU B 1 88 ? 3.339 34.649 44.839 1.00 76.76 200 GLU B CA 1
ATOM 1706 C C . GLU B 1 88 ? 2.450 35.869 45.075 1.00 79.36 200 GLU B C 1
ATOM 1707 O O . GLU B 1 88 ? 1.617 35.882 45.983 1.00 84.98 200 GLU B O 1
ATOM 1713 N N . THR B 1 93 ? 6.624 34.630 39.942 1.00 64.78 205 THR B N 1
ATOM 1714 C CA . THR B 1 93 ? 7.023 33.250 40.228 1.00 58.66 205 THR B CA 1
ATOM 1715 C C . THR B 1 93 ? 8.489 33.122 40.654 1.00 55.01 205 THR B C 1
ATOM 1716 O O . THR B 1 93 ? 9.381 33.807 40.137 1.00 48.78 205 THR B O 1
ATOM 1720 N N . ARG B 1 94 ? 8.729 32.243 41.615 1.00 48.82 206 ARG B N 1
ATOM 1721 C CA . ARG B 1 94 ? 10.084 31.951 42.022 1.00 46.59 206 ARG B CA 1
ATOM 1722 C C . ARG B 1 94 ? 10.470 30.564 41.530 1.00 43.82 206 ARG B C 1
ATOM 1723 O O . ARG B 1 94 ? 11.577 30.099 41.795 1.00 46.00 206 ARG B O 1
ATOM 1731 N N . ILE B 1 95 ? 9.559 29.903 40.818 1.00 41.01 207 ILE B N 1
ATOM 1732 C CA . ILE B 1 95 ? 9.828 28.577 40.258 1.00 38.84 207 ILE B CA 1
ATOM 1733 C C . ILE B 1 95 ? 10.042 28.656 38.739 1.00 41.52 207 ILE B C 1
ATOM 1734 O O . ILE B 1 95 ? 9.179 29.133 38.007 1.00 44.11 207 ILE B O 1
ATOM 1739 N N . LEU B 1 96 ? 11.203 28.193 38.279 1.00 39.52 208 LEU B N 1
ATOM 1740 C CA . LEU B 1 96 ? 11.557 28.227 36.859 1.00 36.00 208 LEU B CA 1
ATOM 1741 C C . LEU B 1 96 ? 11.773 26.811 36.376 1.00 34.91 208 LEU B C 1
ATOM 1742 O O . LEU B 1 96 ? 12.841 26.240 36.577 1.00 35.01 208 LEU B O 1
ATOM 1747 N N . PRO B 1 97 ? 10.755 26.235 35.736 1.00 37.06 209 PRO B N 1
ATOM 1748 C CA . PRO B 1 97 ? 10.866 24.908 35.132 1.00 33.31 209 PRO B CA 1
ATOM 1749 C C . PRO B 1 97 ? 11.834 24.943 33.975 1.00 31.14 209 PRO B C 1
ATOM 1750 O O . PRO B 1 97 ? 11.920 25.956 33.272 1.00 28.44 209 PRO B O 1
ATOM 1754 N N . ILE B 1 98 ? 12.549 23.845 33.770 1.00 31.43 210 ILE B N 1
ATOM 1755 C CA . ILE B 1 98 ? 13.280 23.654 32.527 1.00 30.79 210 ILE B CA 1
ATOM 1756 C C . ILE B 1 98 ? 12.857 22.332 31.933 1.00 30.38 210 ILE B C 1
ATOM 1757 O O . ILE B 1 98 ? 12.971 21.286 32.596 1.00 28.66 210 ILE B O 1
ATOM 1762 N N . TRP B 1 99 ? 12.357 22.379 30.698 1.00 28.35 211 TRP B N 1
ATOM 1763 C CA . TRP B 1 99 ? 11.924 21.176 29.995 1.00 25.90 211 TRP B CA 1
ATOM 1764 C C . TRP B 1 99 ? 13.159 20.484 29.465 1.00 30.27 211 TRP B C 1
ATOM 1765 O O . TRP B 1 99 ? 13.972 21.104 28.773 1.00 34.05 211 TRP B O 1
ATOM 1776 N N . HIS B 1 100 ? 13.322 19.204 29.778 1.00 29.41 212 HIS B N 1
ATOM 1777 C CA . HIS B 1 100 ? 14.501 18.470 29.300 1.00 29.50 212 HIS B CA 1
ATOM 1778 C C . HIS B 1 100 ? 14.145 17.088 28.744 1.00 27.78 212 HIS B C 1
ATOM 1779 O O . HIS B 1 100 ? 13.755 16.181 29.478 1.00 29.82 212 HIS B O 1
ATOM 1786 N N . LYS B 1 101 ? 14.271 16.945 27.433 1.00 29.97 213 LYS B N 1
ATOM 1787 C CA . LYS B 1 101 ? 13.996 15.678 26.760 1.00 29.51 213 LYS B CA 1
ATOM 1788 C C . LYS B 1 101 ? 12.578 15.156 27.023 1.00 31.38 213 LYS B C 1
ATOM 1789 O O . LYS B 1 101 ? 12.358 13.946 27.145 1.00 32.74 213 LYS B O 1
ATOM 1795 N N . VAL B 1 102 ? 11.621 16.079 27.116 1.00 28.11 214 VAL B N 1
ATOM 1796 C CA . VAL B 1 102 ? 10.202 15.715 27.140 1.00 33.93 214 VAL B CA 1
ATOM 1797 C C . VAL B 1 102 ? 9.479 16.308 25.945 1.00 30.30 214 VAL B C 1
ATOM 1798 O O . VAL B 1 102 ? 9.943 17.271 25.333 1.00 33.43 214 VAL B O 1
ATOM 1802 N N . SER B 1 103 ? 8.331 15.738 25.618 1.00 32.48 215 SER B N 1
ATOM 1803 C CA . SER B 1 103 ? 7.463 16.338 24.623 1.00 34.21 215 SER B CA 1
ATOM 1804 C C . SER B 1 103 ? 6.352 17.141 25.322 1.00 35.94 215 SER B C 1
ATOM 1805 O O . SER B 1 103 ? 6.099 16.976 26.531 1.00 29.80 215 SER B O 1
ATOM 1808 N N . TYR B 1 104 ? 5.695 18.011 24.562 1.00 31.83 216 TYR B N 1
ATOM 1809 C CA . TYR B 1 104 ? 4.549 18.725 25.086 1.00 33.36 216 TYR B CA 1
ATOM 1810 C C . TYR B 1 104 ? 3.475 17.755 25.584 1.00 36.52 216 TYR B C 1
ATOM 1811 O O . TYR B 1 104 ? 2.920 17.933 26.676 1.00 36.08 216 TYR B O 1
ATOM 1820 N N . ASP B 1 105 ? 3.165 16.738 24.784 1.00 37.86 217 ASP B N 1
ATOM 1821 C CA . ASP B 1 105 ? 2.096 15.801 25.145 1.00 38.07 217 ASP B CA 1
ATOM 1822 C C . ASP B 1 105 ? 2.442 15.081 26.430 1.00 37.92 217 ASP B C 1
ATOM 1823 O O . ASP B 1 105 ? 1.584 14.786 27.257 1.00 40.88 217 ASP B O 1
ATOM 1828 N N . GLU B 1 106 ? 3.720 14.800 26.598 1.00 38.33 218 GLU B N 1
ATOM 1829 C CA . GLU B 1 106 ? 4.168 14.040 27.745 1.00 35.25 218 GLU B CA 1
ATOM 1830 C C . GLU B 1 106 ? 3.974 14.872 29.012 1.00 38.97 218 GLU B C 1
ATOM 1831 O O . GLU B 1 106 ? 3.634 14.332 30.073 1.00 36.26 218 GLU B O 1
ATOM 1837 N N . VAL B 1 107 ? 4.166 16.186 28.901 1.00 34.37 219 VAL B N 1
ATOM 1838 C CA . VAL B 1 107 ? 4.026 17.062 30.057 1.00 31.99 219 VAL B CA 1
ATOM 1839 C C . VAL B 1 107 ? 2.548 17.323 30.356 1.00 38.58 219 VAL B C 1
ATOM 1840 O O . VAL B 1 107 ? 2.136 17.389 31.527 1.00 36.88 219 VAL B O 1
ATOM 1844 N N . ARG B 1 108 ? 1.749 17.463 29.299 1.00 35.90 220 ARG B N 1
ATOM 1845 C CA . ARG B 1 108 ? 0.311 17.686 29.460 1.00 41.09 220 ARG B CA 1
ATOM 1846 C C . ARG B 1 108 ? -0.354 16.461 30.065 1.00 32.77 220 ARG B C 1
ATOM 1847 O O . ARG B 1 108 ? -1.346 16.572 30.760 1.00 40.07 220 ARG B O 1
ATOM 1855 N N . ARG B 1 109 ? 0.207 15.287 29.810 1.00 37.43 221 ARG B N 1
ATOM 1856 C CA . ARG B 1 109 ? -0.309 14.066 30.416 1.00 38.10 221 ARG B CA 1
ATOM 1857 C C . ARG B 1 109 ? -0.190 14.119 31.934 1.00 39.91 221 ARG B C 1
ATOM 1858 O O . ARG B 1 109 ? -0.980 13.499 32.630 1.00 42.06 221 ARG B O 1
ATOM 1866 N N . PHE B 1 110 ? 0.796 14.848 32.450 1.00 37.74 222 PHE B N 1
ATOM 1867 C CA . PHE B 1 110 ? 0.961 14.963 33.903 1.00 36.57 222 PHE B CA 1
ATOM 1868 C C . PHE B 1 110 ? 0.360 16.259 34.461 1.00 35.72 222 PHE B C 1
ATOM 1869 O O . PHE B 1 110 ? -0.200 16.272 35.565 1.00 33.74 222 PHE B O 1
ATOM 1877 N N . SER B 1 111 ? 0.479 17.350 33.704 1.00 39.07 223 SER B N 1
ATOM 1878 C CA . SER B 1 111 ? -0.074 18.633 34.136 1.00 37.23 223 SER B CA 1
ATOM 1879 C C . SER B 1 111 ? -0.247 19.606 32.988 1.00 37.64 223 SER B C 1
ATOM 1880 O O . SER B 1 111 ? 0.737 20.174 32.512 1.00 38.39 223 SER B O 1
ATOM 1883 N N . PRO B 1 112 ? -1.504 19.804 32.550 1.00 40.41 224 PRO B N 1
ATOM 1884 C CA . PRO B 1 112 ? -1.846 20.776 31.510 1.00 38.50 224 PRO B CA 1
ATOM 1885 C C . PRO B 1 112 ? -1.372 22.187 31.838 1.00 38.74 224 PRO B C 1
ATOM 1886 O O . PRO B 1 112 ? -0.912 22.885 30.938 1.00 43.67 224 PRO B O 1
ATOM 1890 N N . SER B 1 113 ? -1.471 22.606 33.096 1.00 41.24 225 SER B N 1
ATOM 1891 C CA . SER B 1 113 ? -1.014 23.946 33.476 1.00 41.91 225 SER B CA 1
ATOM 1892 C C . SER B 1 113 ? 0.501 24.109 33.312 1.00 42.01 225 SER B C 1
ATOM 1893 O O . SER B 1 113 ? 0.985 25.144 32.849 1.00 41.88 225 SER B O 1
ATOM 1896 N N . LEU B 1 114 ? 1.248 23.076 33.674 1.00 39.77 226 LEU B N 1
ATOM 1897 C CA . LEU B 1 114 ? 2.690 23.085 33.478 1.00 38.22 226 LEU B CA 1
ATOM 1898 C C . LEU B 1 114 ? 3.037 23.076 31.979 1.00 40.96 226 LEU B C 1
ATOM 1899 O O . LEU B 1 114 ? 4.020 23.679 31.555 1.00 41.21 226 LEU B O 1
ATOM 1904 N N . ALA B 1 115 ? 2.217 22.397 31.181 1.00 39.55 227 ALA B N 1
ATOM 1905 C CA . ALA B 1 115 ? 2.494 22.227 29.754 1.00 41.81 227 ALA B CA 1
ATOM 1906 C C . ALA B 1 115 ? 2.266 23.517 28.962 1.00 47.63 227 ALA B C 1
ATOM 1907 O O . ALA B 1 115 ? 2.789 23.688 27.840 1.00 40.36 227 ALA B O 1
ATOM 1909 N N . ASP B 1 116 ? 1.481 24.418 29.547 1.00 42.77 228 ASP B N 1
ATOM 1910 C CA . ASP B 1 116 ? 1.178 25.683 28.901 1.00 47.18 228 ASP B CA 1
ATOM 1911 C C . ASP B 1 116 ? 1.982 26.835 29.485 1.00 49.93 228 ASP B C 1
ATOM 1912 O O . ASP B 1 116 ? 2.087 27.897 28.865 1.00 53.34 228 ASP B O 1
ATOM 1917 N N . LYS B 1 117 ? 2.549 26.615 30.668 1.00 45.64 229 LYS B N 1
ATOM 1918 C CA . LYS B 1 117 ? 3.439 27.583 31.288 1.00 42.37 229 LYS B CA 1
ATOM 1919 C C . LYS B 1 117 ? 4.772 27.652 30.547 1.00 49.59 229 LYS B C 1
ATOM 1920 O O . LYS B 1 117 ? 5.522 26.672 30.477 1.00 48.51 229 LYS B O 1
ATOM 1926 N N . VAL B 1 118 ? 5.057 28.820 29.985 1.00 54.48 230 VAL B N 1
ATOM 1927 C CA . VAL B 1 118 ? 6.273 29.027 29.215 1.00 50.54 230 VAL B CA 1
ATOM 1928 C C . VAL B 1 118 ? 7.489 28.837 30.103 1.00 49.47 230 VAL B C 1
ATOM 1929 O O . VAL B 1 118 ? 7.533 29.342 31.226 1.00 46.99 230 VAL B O 1
ATOM 1933 N N . ALA B 1 119 ? 8.471 28.099 29.592 1.00 44.43 231 ALA B N 1
ATOM 1934 C CA . ALA B 1 119 ? 9.654 27.782 30.361 1.00 39.27 231 ALA B CA 1
ATOM 1935 C C . ALA B 1 119 ? 10.872 27.572 29.471 1.00 39.57 231 ALA B C 1
ATOM 1936 O O . ALA B 1 119 ? 10.771 27.525 28.251 1.00 40.78 231 ALA B O 1
ATOM 1938 N N . LEU B 1 120 ? 12.029 27.453 30.103 1.00 38.78 232 LEU B N 1
ATOM 1939 C CA . LEU B 1 120 ? 13.254 27.154 29.388 1.00 38.72 232 LEU B CA 1
ATOM 1940 C C . LEU B 1 120 ? 13.162 25.724 28.865 1.00 30.05 232 LEU B C 1
ATOM 1941 O O . LEU B 1 120 ? 12.452 24.897 29.428 1.00 33.51 232 LEU B O 1
ATOM 1946 N N . ASN B 1 121 ? 13.882 25.445 27.794 1.00 31.99 233 ASN B N 1
ATOM 1947 C CA . ASN B 1 121 ? 13.781 24.184 27.075 1.00 33.06 233 ASN B CA 1
ATOM 1948 C C . ASN B 1 121 ? 15.175 23.900 26.514 1.00 32.27 233 ASN B C 1
ATOM 1949 O O . ASN B 1 121 ? 15.720 24.708 25.767 1.00 32.26 233 ASN B O 1
ATOM 1954 N N . THR B 1 122 ? 15.756 22.760 26.884 1.00 32.54 234 THR B N 1
ATOM 1955 C CA . THR B 1 122 ? 17.123 22.433 26.470 1.00 35.54 234 THR B CA 1
ATOM 1956 C C . THR B 1 122 ? 17.275 22.085 24.994 1.00 38.94 234 THR B C 1
ATOM 1957 O O . THR B 1 122 ? 18.406 21.978 24.489 1.00 36.60 234 THR B O 1
ATOM 1961 N N . SER B 1 123 ? 16.156 21.894 24.301 1.00 35.22 235 SER B N 1
ATOM 1962 C CA . SER B 1 123 ? 16.220 21.595 22.877 1.00 31.34 235 SER B CA 1
ATOM 1963 C C . SER B 1 123 ? 16.306 22.883 22.058 1.00 30.98 235 SER B C 1
ATOM 1964 O O . SER B 1 123 ? 16.603 22.848 20.864 1.00 34.59 235 SER B O 1
ATOM 1967 N N . LEU B 1 124 ? 16.052 24.018 22.704 1.00 33.18 236 LEU B N 1
ATOM 1968 C CA . LEU B 1 124 ? 16.101 25.324 22.032 1.00 33.14 236 LEU B CA 1
ATOM 1969 C C . LEU B 1 124 ? 17.342 26.131 22.399 1.00 39.18 236 LEU B C 1
ATOM 1970 O O . LEU B 1 124 ? 17.706 27.076 21.694 1.00 37.47 236 LEU B O 1
ATOM 1975 N N . LYS B 1 125 ? 17.974 25.779 23.519 1.00 38.92 237 LYS B N 1
ATOM 1976 C CA . LYS B 1 125 ? 19.195 26.455 23.935 1.00 39.43 237 LYS B CA 1
ATOM 1977 C C . LYS B 1 125 ? 20.216 25.488 24.508 1.00 39.68 237 LYS B C 1
ATOM 1978 O O . LYS B 1 125 ? 19.875 24.385 24.945 1.00 35.86 237 LYS B O 1
ATOM 1984 N N . SER B 1 126 ? 21.475 25.913 24.496 1.00 40.68 238 SER B N 1
ATOM 1985 C CA . SER B 1 126 ? 22.549 25.115 25.042 1.00 40.27 238 SER B CA 1
ATOM 1986 C C . SER B 1 126 ? 22.566 25.326 26.545 1.00 37.16 238 SER B C 1
ATOM 1987 O O . SER B 1 126 ? 21.952 26.274 27.043 1.00 37.12 238 SER B O 1
ATOM 1990 N N . VAL B 1 127 ? 23.260 24.450 27.267 1.00 33.47 239 VAL B N 1
ATOM 1991 C CA . VAL B 1 127 ? 23.402 24.618 28.704 1.00 35.45 239 VAL B CA 1
ATOM 1992 C C . VAL B 1 127 ? 24.031 25.980 29.051 1.00 35.26 239 VAL B C 1
ATOM 1993 O O . VAL B 1 127 ? 23.582 26.647 29.966 1.00 36.46 239 VAL B O 1
ATOM 1997 N N . GLU B 1 128 ? 25.037 26.417 28.296 1.00 41.64 240 GLU B N 1
ATOM 1998 C CA . GLU B 1 128 ? 25.609 27.746 28.505 1.00 37.12 240 GLU B CA 1
ATOM 1999 C C . GLU B 1 128 ? 24.583 28.871 28.313 1.00 37.37 240 GLU B C 1
ATOM 2000 O O . GLU B 1 128 ? 24.523 29.796 29.126 1.00 39.56 240 GLU B O 1
ATOM 2006 N N . GLU B 1 129 ? 23.794 28.814 27.239 1.00 40.08 241 GLU B N 1
ATOM 2007 C CA . GLU B 1 129 ? 22.808 29.867 26.977 1.00 37.29 241 GLU B CA 1
ATOM 2008 C C . GLU B 1 129 ? 21.777 29.932 28.103 1.00 41.36 241 GLU B C 1
ATOM 2009 O O . GLU B 1 129 ? 21.326 31.016 28.495 1.00 39.73 241 GLU B O 1
ATOM 2015 N N . ILE B 1 130 ? 21.419 28.768 28.642 1.00 40.14 242 ILE B N 1
ATOM 2016 C CA . ILE B 1 130 ? 20.441 28.692 29.723 1.00 39.05 242 ILE B CA 1
ATOM 2017 C C . ILE B 1 130 ? 21.030 29.244 31.017 1.00 40.73 242 ILE B C 1
ATOM 2018 O O . ILE B 1 130 ? 20.350 29.929 31.804 1.00 40.05 242 ILE B O 1
ATOM 2023 N N . ALA B 1 131 ? 22.307 28.957 31.227 1.00 40.77 243 ALA B N 1
ATOM 2024 C CA . ALA B 1 131 ? 23.023 29.482 32.378 1.00 38.22 243 ALA B CA 1
ATOM 2025 C C . ALA B 1 131 ? 22.985 31.012 32.367 1.00 41.35 243 ALA B C 1
ATOM 2026 O O . ALA B 1 131 ? 22.634 31.634 33.374 1.00 41.18 243 ALA B O 1
ATOM 2028 N N . LYS B 1 132 ? 23.322 31.606 31.222 1.00 41.08 244 LYS B N 1
ATOM 2029 C CA . LYS B 1 132 ? 23.341 33.062 31.067 1.00 43.47 244 LYS B CA 1
ATOM 2030 C C . LYS B 1 132 ? 21.987 33.679 31.402 1.00 43.70 244 LYS B C 1
ATOM 2031 O O . LYS B 1 132 ? 21.899 34.657 32.151 1.00 46.25 244 LYS B O 1
ATOM 2037 N N . GLU B 1 133 ? 20.932 33.093 30.848 1.00 44.60 245 GLU B N 1
ATOM 2038 C CA . GLU B 1 133 ? 19.581 33.587 31.046 1.00 40.62 245 GLU B CA 1
ATOM 2039 C C . GLU B 1 133 ? 19.149 33.515 32.497 1.00 44.66 245 GLU B C 1
ATOM 2040 O O . GLU B 1 133 ? 18.551 34.458 33.026 1.00 47.94 245 GLU B O 1
ATOM 2046 N N . LEU B 1 134 ? 19.430 32.387 33.140 1.00 42.57 246 LEU B N 1
ATOM 2047 C CA . LEU B 1 134 ? 19.105 32.234 34.550 1.00 39.08 246 LEU B CA 1
ATOM 2048 C C . LEU B 1 134 ? 19.916 33.231 35.355 1.00 45.14 246 LEU B C 1
ATOM 2049 O O . LEU B 1 134 ? 19.390 33.864 36.272 1.00 46.35 246 LEU B O 1
ATOM 2054 N N . HIS B 1 135 ? 21.197 33.372 34.999 1.00 43.82 247 HIS B N 1
ATOM 2055 C CA . HIS B 1 135 ? 22.099 34.290 35.690 1.00 46.57 247 HIS B CA 1
ATOM 2056 C C . HIS B 1 135 ? 21.590 35.731 35.658 1.00 45.88 247 HIS B C 1
ATOM 2057 O O . HIS B 1 135 ? 21.748 36.472 36.632 1.00 47.50 247 HIS B O 1
ATOM 2064 N N . SER B 1 136 ? 20.970 36.118 34.548 1.00 43.12 248 SER B N 1
ATOM 2065 C CA . SER B 1 136 ? 20.380 37.448 34.432 1.00 45.00 248 SER B CA 1
ATOM 2066 C C . SER B 1 136 ? 19.352 37.780 35.509 1.00 48.98 248 SER B C 1
ATOM 2067 O O . SER B 1 136 ? 19.206 38.945 35.877 1.00 51.32 248 SER B O 1
ATOM 2070 N N . LEU B 1 137 ? 18.640 36.770 36.009 1.00 48.54 249 LEU B N 1
ATOM 2071 C CA . LEU B 1 137 ? 17.630 36.985 37.049 1.00 47.25 249 LEU B CA 1
ATOM 2072 C C . LEU B 1 137 ? 18.224 37.374 38.401 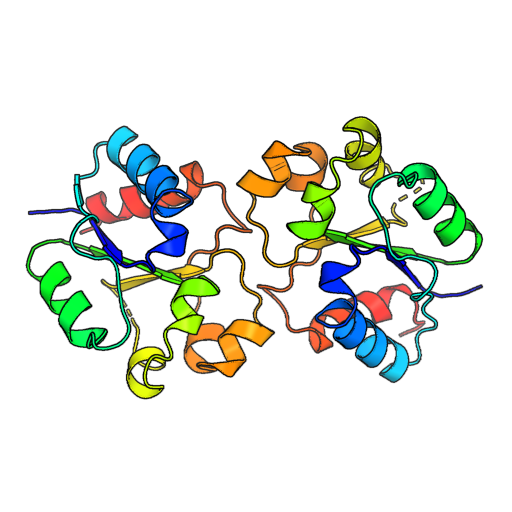1.00 48.51 249 LEU B C 1
ATOM 2073 O O . LEU B 1 137 ? 17.537 37.951 39.244 1.00 51.04 249 LEU B O 1
ATOM 2078 N N . ILE B 1 138 ? 19.491 37.046 38.624 1.00 47.09 250 ILE B N 1
ATOM 2079 C CA . ILE B 1 138 ? 20.071 37.243 39.949 1.00 50.56 250 ILE B CA 1
ATOM 2080 C C . ILE B 1 138 ? 21.232 38.230 39.978 1.00 48.26 250 ILE B C 1
ATOM 2081 O O . ILE B 1 138 ? 21.870 38.412 41.013 1.00 48.10 250 ILE B O 1
ATOM 2086 N N . SER B 1 139 ? 21.491 38.860 38.838 1.00 48.45 251 SER B N 1
ATOM 2087 C CA . SER B 1 139 ? 22.630 39.757 38.698 1.00 49.39 251 SER B CA 1
ATOM 2088 C C . SER B 1 139 ? 22.192 41.187 38.423 1.00 51.54 251 SER B C 1
ATOM 2089 O O . SER B 1 139 ? 21.139 41.424 37.817 1.00 49.09 251 SER B O 1
ATOM 2092 N N . ALA B 1 140 ? 23.008 42.137 38.873 1.00 52.15 252 ALA B N 1
ATOM 2093 C CA . ALA B 1 140 ? 22.723 43.548 38.660 1.00 53.36 252 ALA B CA 1
ATOM 2094 C C . ALA B 1 140 ? 22.909 43.969 37.194 1.00 56.65 252 ALA B C 1
ATOM 2095 O O . ALA B 1 140 ? 22.409 45.019 36.790 1.00 62.72 252 ALA B O 1
ATOM 2097 N N . TRP B 1 141 ? 23.607 43.154 36.400 1.00 51.95 253 TRP B N 1
ATOM 2098 C CA . TRP B 1 141 ? 23.767 43.433 34.967 1.00 54.71 253 TRP B CA 1
ATOM 2099 C C . TRP B 1 141 ? 24.243 42.217 34.183 1.00 54.20 253 TRP B C 1
ATOM 2100 O O . TRP B 1 141 ? 25.018 41.407 34.693 1.00 57.73 253 TRP B O 1
#

InterPro domains:
  IPR000157 Toll/interleukin-1 receptor homology (TIR) domain [PF13676] (121-215)
  IPR000157 Toll/interleukin-1 receptor homology (TIR) domain [PS50104] (117-250)
  IPR000157 Toll/interleukin-1 receptor homology (TIR) domain [SM00255] (118-242)
  IPR035897 Toll/interleukin-1 receptor homology (TIR) domain superfamily [G3DSA:3.40.50.10140] (75-250)
  IPR035897 Toll/interleukin-1 receptor homology (TIR) domain superfamily [SSF52200] (110-236)

Secondary structure (DSSP, 8-state):
--SEEEEEEHHHIIIIIHHHHHHHHHTT--EE-TT-EE-SSS-HHHHHHHHHTT-SEEEEEE-HHHHTT---HHHHHT----EEEEE-S--HHHHHTT-HHHHHS--EETTTS-HHHHHHHHHHHHTT-/-EEEEEEEEGGGIIIIIHHHHHHHHHTT--EE-GGGEE-TT--HHHHHHHHHTTEEEEEEEEEHHHHTT---HHHHHHTT-----EEEEEES--HHHHHTT-HHHHHS--EETTTS-HHHHHHHHHHTTS--

Sequence (261 aa):
EYDFFIAHAIEDKEAFVQDLVAALRDLGAKIFYDAYTLKVGDSLRRKIDQGLANSKFGIVVLSEHFFSKQWPARELDGLTTRILPIWHKVSYDEVRRFSPSLADKVALNTSLKSVEEIAKELHSLISAWEYDFFIAHAIEDKEAFVQDLVAALRDLGAKIFYDAYTLKVGDSLRRKIDQGLANSKFGIVVLSEHFFSKQWPARELDGLTAMETRILPIWHKVSYDEVRRFSPSLADKVALNTSLKSVEEIAKELHSLISAW

Nearest PDB structures (foldseek):
  4lqc-assembly1_A  TM=1.008E+00  e=2.449E-27  Brucella melitensis
  4c7m-assembly4_D  TM=9.959E-01  e=8.624E-22  Brucella melitensis
  4lzp-assembly2_D  TM=9.935E-01  e=9.193E-22  Brucella melitensis ATCC 23457
  3h16-assembly3_D  TM=9.796E-01  e=1.957E-18  Paracoccus denitrificans PD1222
  3h16-assembly2_C  TM=9.842E-01  e=1.170E-17  Paracoccus denitrificans PD1222

Radius of gyration: 19.97 Å; Cα contacts (8 Å, |Δi|>4): 459; chains: 2; bounding box: 38×45×57 Å

CATH classification: 3.40.50.10140